Protein AF-0000000085094129 (afdb_homodimer)

Nearest PDB structures (foldseek):
  3kl2-assembly1_C  TM=8.760E-01  e=4.872E-16  Streptomyces avermitilis
  3txy-assembly1_A-2  TM=8.524E-01  e=1.289E-14  Burkholderia thailandensis E264
  1j2r-assembly1_A  TM=8.417E-01  e=1.139E-14  Escherichia coli
  4l07-assembly1_A  TM=8.464E-01  e=2.353E-13  Pseudomonas putida S16
  3uao-assembly1_A  TM=8.541E-01  e=4.860E-12  Bordetella bronchiseptica

Sequence (370 aa):
MSKIALLVMDYQAGIVSRMPLSPNHLQRLAQTIDAARPHVNVIYVIVAFRPGHPEVSASNATFSVAAQKNLYVSGSPETQIDPAIVPKEGDILIEKKRVSAFTGSGLDLVLMGLGVETLVLTGISTGGVVLSTVCEAADKDFKIVVLKDLCADADENLHNTLLDNIFSKRGDVLGAEEWLQRLGAMSKIALLVMDYQAGIVSRMPLSPNHLQRLAQTIDAARPHVNVIYVIVAFRPGHPEVSASNATFSVAAQKNLYVSGSPETQIDPAIVPKEGDILIEKKRVSAFTGSGLDLVLMGLGVETLVLTGISTGGVVLSTVCEAADKDFKIVVLKDLCADADENLHNTLLDNIFSKRGDVLGAEEWLQRLGA

pLDDT: mean 97.26, std 2.67, range [75.12, 98.94]

Solvent-accessible surface area (backbone atoms only — not comparable to full-atom values): 19332 Å² total; per-residue (Å²): 128,45,40,32,32,40,38,43,30,34,56,15,40,62,47,49,75,76,46,83,68,59,92,54,45,56,58,52,46,31,51,51,50,62,53,40,47,91,64,31,42,47,33,37,35,35,58,37,33,56,84,88,31,82,87,55,48,83,76,27,71,78,49,26,65,40,48,75,68,66,49,37,30,63,86,38,72,42,40,34,56,36,79,72,57,54,84,54,93,89,48,43,81,38,50,11,68,43,56,25,58,58,38,77,32,57,45,63,58,53,37,59,76,55,56,46,48,33,42,34,40,30,18,47,29,32,83,39,33,42,42,37,28,51,49,51,39,46,64,69,54,37,44,40,34,35,26,61,76,53,36,42,43,88,47,61,67,59,38,52,48,40,50,66,70,46,45,47,67,52,31,48,69,37,47,59,68,61,49,33,54,76,71,70,80,128,44,39,32,32,38,37,44,30,34,55,16,39,62,48,48,75,75,45,83,66,59,95,57,43,56,59,50,47,31,51,49,50,62,53,40,47,89,64,32,44,47,32,36,36,33,57,38,33,56,83,89,31,83,87,54,47,84,78,29,71,79,49,26,66,40,48,75,68,67,49,36,31,63,86,37,73,42,40,35,56,35,82,73,58,54,82,54,94,87,49,42,79,38,48,10,68,43,57,26,58,58,38,75,32,58,44,62,58,54,36,58,76,54,56,46,49,32,42,34,40,32,19,47,29,32,82,40,33,42,44,36,30,50,49,53,38,44,64,70,54,38,44,39,35,35,28,59,75,54,35,42,43,85,48,61,67,59,36,51,49,40,50,68,68,44,44,48,65,52,32,48,70,38,47,60,65,61,49,34,55,76,70,72,80

Radius of gyration: 20.77 Å; Cα contacts (8 Å, |Δi|>4): 743; chains: 2; bounding box: 46×59×46 Å

Secondary structure (DSSP, 8-state):
--SEEEEEES-BHHHHTTS-PPTTHHHHHHHHHHHHTTTSEEEEEEE-B-TT-TT--TT-TTTHHHHHTT-SBTTSGGGSBPGGG---TT-EEEEESSSSTTTTT-HHHHHHHHT--EEEEEEE-IIIIIHHHHHHHHHTT-EEEEEEEEEE-S-HHHHHHHHHHTGGGTSEEE-HHHHHHHHT-/--SEEEEEES-BHHHHTTS---TTHHHHHHHHHHHHTTTSEEEEEEE-B-TT-TT--TT-TTTHHHHHTT-SBTTSGGGSBPGGG---TT-EEEEESSSSTTTTT-HHHHHHHHT--EEEEEEE-IIIIIHHHHHHHHHTT-EEEEEEEEEE-S-HHHHHHHHHHTGGGTSEEE-HHHHHHHHT-

Foldseek 3Di:
DALEEEEEEAQFQLQVVVFPADDCLLVVVQVLCVLCVVQHAYEYEHAAAAQQRPVDDCPDPPCVVVSVVRHRHPPDRRRAHDPSRHDDPRHHYWYAHAQESPHRTCVVVVSVVVNHQAYEYAYPACVTHVQNNLVVCLVVNHAYEYALSRHHDNDVVVSVCCLVPPNVVRHHYHHSVVVSVVSVD/DALEEEEEEAQFQLQVVVFPADPCLLVVVQVLCVLCVVQHAYEYEHAAAAQLRPVDDCPDPPCVVVSVVRHRHPPDRRRAHDPSRHDDPRHHYWYAHAQESPHRTCVVVVSVVVNHQAYEYAYPACVTHVQNNLVVCLVVNHAYEYALSRHHDNDVVVSVCCLVPPNVVRHHYHHSVVVSVVSVD

Organism: Talaromyces marneffei (strain ATCC 18224 / CBS 334.59 / QM 7333) (NCBI:txid441960)

InterPro domains:
  IPR000868 Isochorismatase-like domain [PF00857] (5-177)
  IPR036380 Isochorismatase-like superfamily [G3DSA:3.40.50.850] (1-185)
  IPR036380 Isochorismatase-like superfamily [SSF52499] (2-183)
  IPR050272 Isochorismatase-like hydrolase [PTHR43540] (3-183)

Structure (mmCIF, N/CA/C/O backbone):
data_AF-0000000085094129-model_v1
#
loop_
_entity.id
_entity.type
_entity.pdbx_description
1 polymer 'Isochorismatase family protein'
#
loop_
_atom_site.group_PDB
_atom_site.id
_atom_site.type_symbol
_atom_site.label_atom_id
_atom_site.label_alt_id
_atom_site.label_comp_id
_atom_site.label_asym_id
_atom_site.label_entity_id
_atom_site.label_seq_id
_atom_site.pdbx_PDB_ins_code
_atom_site.Cartn_x
_atom_site.Cartn_y
_atom_site.Cartn_z
_atom_site.occupancy
_atom_site.B_iso_or_equiv
_atom_site.auth_seq_id
_atom_site.auth_comp_id
_atom_site.auth_asym_id
_atom_site.auth_atom_id
_atom_site.pdbx_PDB_model_num
ATOM 1 N N . MET A 1 1 ? -13.867 12.109 22.672 1 75.19 1 MET A N 1
ATOM 2 C CA . MET A 1 1 ? -12.758 12.289 21.75 1 75.19 1 MET A CA 1
ATOM 3 C C . MET A 1 1 ? -13.133 11.828 20.344 1 75.19 1 MET A C 1
ATOM 5 O O . MET A 1 1 ? -13.93 10.898 20.172 1 75.19 1 MET A O 1
ATOM 9 N N . SER A 1 2 ? -12.664 12.555 19.328 1 91.62 2 SER A N 1
ATOM 10 C CA . SER A 1 2 ? -13.102 12.289 17.969 1 91.62 2 SER A CA 1
ATOM 11 C C . SER A 1 2 ? -12.547 10.953 17.469 1 91.62 2 SER A C 1
ATOM 13 O O . SER A 1 2 ? -11.414 10.594 17.781 1 91.62 2 SER A O 1
ATOM 15 N N . LYS A 1 3 ? -13.336 10.25 16.844 1 97.75 3 LYS A N 1
ATOM 16 C CA . LYS A 1 3 ? -12.938 8.984 16.234 1 97.75 3 LYS A CA 1
ATOM 17 C C . LYS A 1 3 ? -12.344 9.203 14.852 1 97.75 3 LYS A C 1
ATOM 19 O O . LYS A 1 3 ? -12.148 8.242 14.102 1 97.75 3 LYS A O 1
ATOM 24 N N . ILE A 1 4 ? -12.102 10.484 14.539 1 98.69 4 ILE A N 1
ATOM 25 C CA . ILE A 1 4 ? -11.586 10.859 13.227 1 98.69 4 ILE A CA 1
ATOM 26 C C . ILE A 1 4 ? -10.195 11.484 13.375 1 98.69 4 ILE A C 1
ATOM 28 O O . ILE A 1 4 ? -9.969 12.281 14.289 1 98.69 4 ILE A O 1
ATOM 32 N N . ALA A 1 5 ? -9.273 11.094 12.555 1 98.88 5 ALA A N 1
ATOM 33 C CA . ALA A 1 5 ? -7.969 11.742 12.469 1 98.88 5 ALA A CA 1
ATOM 34 C C . ALA A 1 5 ? -7.703 12.266 11.062 1 98.88 5 ALA A C 1
ATOM 36 O O . ALA A 1 5 ? -7.91 11.555 10.078 1 98.88 5 ALA A O 1
ATOM 37 N N . LEU A 1 6 ? -7.332 13.516 10.992 1 98.94 6 LEU A N 1
ATOM 38 C CA . LEU A 1 6 ? -6.832 14.125 9.758 1 98.94 6 LEU A CA 1
ATOM 39 C C . LEU A 1 6 ? -5.316 13.984 9.664 1 98.94 6 LEU A C 1
ATOM 41 O O . LEU A 1 6 ? -4.59 14.523 10.5 1 98.94 6 LEU A O 1
ATOM 45 N N . LEU A 1 7 ? -4.867 13.219 8.672 1 98.94 7 LEU A N 1
ATOM 46 C CA . LEU A 1 7 ? -3.438 13.086 8.43 1 98.94 7 LEU A CA 1
ATOM 47 C C . LEU A 1 7 ? -2.957 14.117 7.414 1 98.94 7 LEU A C 1
ATOM 49 O O . LEU A 1 7 ? -3.48 14.188 6.301 1 98.94 7 LEU A O 1
ATOM 53 N N . VAL A 1 8 ? -2.014 14.906 7.82 1 98.94 8 VAL A N 1
ATOM 54 C CA . VAL A 1 8 ? -1.331 15.891 6.984 1 98.94 8 VAL A CA 1
ATOM 55 C C . VAL A 1 8 ? 0.085 15.406 6.672 1 98.94 8 VAL A C 1
ATOM 57 O O . VAL A 1 8 ? 0.999 15.586 7.48 1 98.94 8 VAL A O 1
ATOM 60 N N . MET A 1 9 ? 0.263 14.867 5.391 1 98.94 9 MET A N 1
ATOM 61 C CA . MET A 1 9 ? 1.424 14 5.219 1 98.94 9 MET A CA 1
ATOM 62 C C . MET A 1 9 ? 2.432 14.625 4.258 1 98.94 9 MET A C 1
ATOM 64 O O . MET A 1 9 ? 2.084 14.984 3.133 1 98.94 9 MET A O 1
ATOM 68 N N . ASP A 1 10 ? 3.623 14.773 4.703 1 98.69 10 ASP A N 1
ATOM 69 C CA . ASP A 1 10 ? 4.836 15.102 3.955 1 98.69 10 ASP A CA 1
ATOM 70 C C . ASP A 1 10 ? 4.801 16.547 3.461 1 98.69 10 ASP A C 1
ATOM 72 O O . ASP A 1 10 ? 5.332 16.859 2.391 1 98.69 10 ASP A O 1
ATOM 76 N N . TYR A 1 11 ? 4.078 17.422 4.168 1 98.75 11 TYR A N 1
ATOM 77 C CA . TYR A 1 11 ? 4.152 18.859 3.896 1 98.75 11 TYR A CA 1
ATOM 78 C C . TYR A 1 11 ? 5.32 19.484 4.641 1 98.75 11 TYR A C 1
ATOM 80 O O . TYR A 1 11 ? 5.125 20.422 5.426 1 98.75 11 TYR A O 1
ATOM 88 N N . GLN A 1 12 ? 6.453 19 4.395 1 98.5 12 GLN A N 1
ATOM 89 C CA . GLN A 1 12 ? 7.707 19.5 4.953 1 98.5 12 GLN A CA 1
ATOM 90 C C . GLN A 1 12 ? 8.531 20.219 3.893 1 98.5 12 GLN A C 1
ATOM 92 O O . GLN A 1 12 ? 8.352 19.984 2.695 1 98.5 12 GLN A O 1
ATOM 97 N N . ALA A 1 13 ? 9.422 21.031 4.285 1 97.62 13 ALA A N 1
ATOM 98 C CA . ALA A 1 13 ? 10.102 21.984 3.418 1 97.62 13 ALA A CA 1
ATOM 99 C C . ALA A 1 13 ? 10.836 21.266 2.283 1 97.62 13 ALA A C 1
ATOM 101 O O . ALA A 1 13 ? 10.75 21.688 1.125 1 97.62 13 ALA A O 1
ATOM 102 N N . GLY A 1 14 ? 11.531 20.141 2.553 1 96.75 14 GLY A N 1
ATOM 103 C CA . GLY A 1 14 ? 12.328 19.422 1.571 1 96.75 14 GLY A CA 1
ATOM 104 C C . GLY A 1 14 ? 11.5 18.75 0.492 1 96.75 14 GLY A C 1
ATOM 105 O O . GLY A 1 14 ? 12.023 18.391 -0.562 1 96.75 14 GLY A O 1
ATOM 106 N N . ILE A 1 15 ? 10.211 18.625 0.717 1 97.44 15 ILE A N 1
ATOM 107 C CA . ILE A 1 15 ? 9.32 17.969 -0.231 1 97.44 15 ILE A CA 1
ATOM 108 C C . ILE A 1 15 ? 8.438 19 -0.921 1 97.44 15 ILE A C 1
ATOM 110 O O . ILE A 1 15 ? 8.266 18.969 -2.143 1 97.44 15 ILE A O 1
ATOM 114 N N . VAL A 1 16 ? 7.918 19.984 -0.18 1 97.62 16 VAL A N 1
ATOM 115 C CA . VAL A 1 16 ? 7.039 21.016 -0.712 1 97.62 16 VAL A CA 1
ATOM 116 C C . VAL A 1 16 ? 7.766 21.797 -1.803 1 97.62 16 VAL A C 1
ATOM 118 O O . VAL A 1 16 ? 7.184 22.109 -2.844 1 97.62 16 VAL A O 1
ATOM 121 N N . SER A 1 17 ? 9.062 21.984 -1.595 1 94.5 17 SER A N 1
ATOM 122 C CA . SER A 1 17 ? 9.852 22.812 -2.514 1 94.5 17 SER A CA 1
ATOM 123 C C . SER A 1 17 ? 10.023 22.125 -3.861 1 94.5 17 SER A C 1
ATOM 125 O O . SER A 1 17 ? 10.328 22.766 -4.863 1 94.5 17 SER A O 1
ATOM 127 N N . ARG A 1 18 ? 9.828 20.859 -3.883 1 93.75 18 ARG A N 1
ATOM 128 C CA . ARG A 1 18 ? 10.07 20.094 -5.098 1 93.75 18 ARG A CA 1
ATOM 129 C C . ARG A 1 18 ? 8.758 19.734 -5.789 1 93.75 18 ARG A C 1
ATOM 131 O O . ARG A 1 18 ? 8.75 19.062 -6.816 1 93.75 18 ARG A O 1
ATOM 138 N N . MET A 1 19 ? 7.609 20.219 -5.273 1 95.81 19 MET A N 1
ATOM 139 C CA . MET A 1 19 ? 6.285 19.844 -5.758 1 95.81 19 MET A CA 1
ATOM 140 C C . MET A 1 19 ? 5.602 21.016 -6.457 1 95.81 19 MET A C 1
ATOM 142 O O . MET A 1 19 ? 5.602 22.141 -5.945 1 95.81 19 MET A O 1
ATOM 146 N N . PRO A 1 20 ? 5.102 20.734 -7.598 1 94.25 20 PRO A N 1
ATOM 147 C CA . PRO A 1 20 ? 4.328 21.781 -8.281 1 94.25 20 PRO A CA 1
ATOM 148 C C . PRO A 1 20 ? 2.938 21.969 -7.684 1 94.25 20 PRO A C 1
ATOM 150 O O . PRO A 1 20 ? 1.937 21.625 -8.32 1 94.25 20 PRO A O 1
ATOM 153 N N . LEU A 1 21 ? 2.877 22.594 -6.586 1 95.25 21 LEU A N 1
ATOM 154 C CA . LEU A 1 21 ? 1.591 22.828 -5.941 1 95.25 21 LEU A CA 1
ATOM 155 C C . LEU A 1 21 ? 0.866 24 -6.598 1 95.25 21 LEU A C 1
ATOM 157 O O . LEU A 1 21 ? 1.498 24.984 -7.004 1 95.25 21 LEU A O 1
ATOM 161 N N . SER A 1 22 ? -0.46 23.859 -6.734 1 92.5 22 SER A N 1
ATOM 162 C CA . SER A 1 22 ? -1.256 24.984 -7.207 1 92.5 22 SER A CA 1
ATOM 163 C C . SER A 1 22 ? -1.112 26.188 -6.285 1 92.5 22 SER A C 1
ATOM 165 O O . SER A 1 22 ? -0.829 26.031 -5.094 1 92.5 22 SER A O 1
ATOM 167 N N . PRO A 1 23 ? -1.55 27.297 -7.035 1 86.5 23 PRO A N 1
ATOM 168 C CA . PRO A 1 23 ? -1.513 28.5 -6.191 1 86.5 23 PRO A CA 1
ATOM 169 C C . PRO A 1 23 ? -2.488 28.422 -5.02 1 86.5 23 PRO A C 1
ATOM 171 O O . PRO A 1 23 ? -3.57 27.844 -5.148 1 86.5 23 PRO A O 1
ATOM 174 N N . ASN A 1 24 ? -2.234 28.453 -3.871 1 95.19 24 ASN A N 1
ATOM 175 C CA . ASN A 1 24 ? -3.061 28.547 -2.674 1 95.19 24 ASN A CA 1
ATOM 176 C C . ASN A 1 24 ? -3.254 27.188 -2.008 1 95.19 24 ASN A C 1
ATOM 178 O O . ASN A 1 24 ? -4.074 27.062 -1.098 1 95.19 24 ASN A O 1
ATOM 182 N N . HIS A 1 25 ? -2.631 26.219 -2.613 1 97.88 25 HIS A N 1
ATOM 183 C CA . HIS A 1 25 ? -2.768 24.891 -2.051 1 97.88 25 HIS A CA 1
ATOM 184 C C . HIS A 1 25 ? -2.539 24.891 -0.543 1 97.88 25 HIS A C 1
ATOM 186 O O . HIS A 1 25 ? -3.381 24.406 0.218 1 97.88 25 HIS A O 1
ATOM 192 N N . LEU A 1 26 ? -1.477 25.5 -0.118 1 98.06 26 LEU A N 1
ATOM 193 C CA . LEU A 1 26 ? -1.114 25.5 1.295 1 98.06 26 LEU A CA 1
ATOM 194 C C . LEU A 1 26 ? -2.076 26.375 2.104 1 98.06 26 LEU A C 1
ATOM 196 O O . LEU A 1 26 ? -2.381 26.047 3.256 1 98.06 26 LEU A O 1
ATOM 200 N N . GLN A 1 27 ? -2.541 27.391 1.508 1 97.69 27 GLN A N 1
ATOM 201 C CA . GLN A 1 27 ? -3.527 28.25 2.174 1 97.69 27 GLN A CA 1
ATOM 202 C C . GLN A 1 27 ? -4.836 27.484 2.398 1 97.69 27 GLN A C 1
ATOM 204 O O . GLN A 1 27 ? -5.414 27.547 3.486 1 97.69 27 GLN A O 1
ATOM 209 N N . ARG A 1 28 ? -5.242 26.781 1.397 1 98.19 28 ARG A N 1
ATOM 210 C CA . ARG A 1 28 ? -6.453 25.984 1.513 1 98.19 28 ARG A CA 1
ATOM 211 C C . ARG A 1 28 ? -6.273 24.875 2.543 1 98.19 28 ARG A C 1
ATOM 213 O O . ARG A 1 28 ? -7.195 24.578 3.309 1 98.19 28 ARG A O 1
ATOM 220 N N . LEU A 1 29 ? -5.164 24.297 2.504 1 98.75 29 LEU A N 1
ATOM 221 C CA . LEU A 1 29 ? -4.863 23.266 3.488 1 98.75 29 LEU A CA 1
ATOM 222 C C . LEU A 1 29 ? -4.918 23.828 4.906 1 98.75 29 LEU A C 1
ATOM 224 O O . LEU A 1 29 ? -5.551 23.25 5.785 1 98.75 29 LEU A O 1
ATOM 228 N N . ALA A 1 30 ? -4.305 25 5.121 1 98.56 30 ALA A N 1
ATOM 229 C CA . ALA A 1 30 ? -4.301 25.641 6.43 1 98.56 30 ALA A CA 1
ATOM 230 C C . ALA A 1 30 ? -5.719 25.922 6.906 1 98.56 30 ALA A C 1
ATOM 232 O O . ALA A 1 30 ? -6.062 25.641 8.055 1 98.56 30 ALA A O 1
ATOM 233 N N . GLN A 1 31 ? -6.488 26.422 6.012 1 98.38 31 GLN A N 1
ATOM 234 C CA . GLN A 1 31 ? -7.875 26.734 6.336 1 98.38 31 GLN A CA 1
ATOM 235 C C . GLN A 1 31 ? -8.664 25.484 6.691 1 98.38 31 GLN A C 1
ATOM 237 O O . GLN A 1 31 ? -9.469 25.5 7.625 1 98.38 31 GLN A O 1
ATOM 242 N N . THR A 1 32 ? -8.453 24.469 5.941 1 98.75 32 THR A N 1
ATOM 243 C CA . THR A 1 32 ? -9.148 23.203 6.18 1 98.75 32 THR A CA 1
ATOM 244 C C . THR A 1 32 ? -8.758 22.625 7.535 1 98.75 32 THR A C 1
ATOM 246 O O . THR A 1 32 ? -9.617 22.188 8.297 1 98.75 32 THR A O 1
ATOM 249 N N . ILE A 1 33 ? -7.465 22.625 7.863 1 98.75 33 ILE A N 1
ATOM 250 C CA . ILE A 1 33 ? -6.98 22.109 9.141 1 98.75 33 ILE A CA 1
ATOM 251 C C . ILE A 1 33 ? -7.621 22.891 10.289 1 98.75 33 ILE A C 1
ATOM 253 O O . ILE A 1 33 ? -8.133 22.297 11.234 1 98.75 33 ILE A O 1
ATOM 257 N N . ASP A 1 34 ? -7.609 24.203 10.148 1 98.25 34 ASP A N 1
ATOM 258 C CA . ASP A 1 34 ? -8.133 25.062 11.211 1 98.25 34 ASP A CA 1
ATOM 259 C C . ASP A 1 34 ? -9.617 24.812 11.438 1 98.25 34 ASP A C 1
ATOM 261 O O . ASP A 1 34 ? -10.07 24.719 12.586 1 98.25 34 ASP A O 1
ATOM 265 N N . ALA A 1 35 ? -10.336 24.672 10.391 1 98.31 35 ALA A N 1
ATOM 266 C CA . ALA A 1 35 ? -11.773 24.438 10.484 1 98.31 35 ALA A CA 1
ATOM 267 C C . ALA A 1 35 ? -12.062 23.062 11.078 1 98.31 35 ALA A C 1
ATOM 269 O O . ALA A 1 35 ? -13.047 22.875 11.805 1 98.31 35 ALA A O 1
ATOM 270 N N . ALA A 1 36 ? -11.227 22.078 10.844 1 98.25 36 ALA A N 1
ATOM 271 C CA . ALA A 1 36 ? -11.461 20.703 11.242 1 98.25 36 ALA A CA 1
ATOM 272 C C . ALA A 1 36 ? -10.992 20.453 12.68 1 98.25 36 ALA A C 1
ATOM 274 O O . ALA A 1 36 ? -11.492 19.547 13.352 1 98.25 36 ALA A O 1
ATOM 275 N N . ARG A 1 37 ? -10.094 21.25 13.156 1 97.38 37 ARG A N 1
ATOM 276 C CA . ARG A 1 37 ? -9.328 21.031 14.375 1 97.38 37 ARG A CA 1
ATOM 277 C C . ARG A 1 37 ? -10.258 20.781 15.562 1 97.38 37 ARG A C 1
ATOM 279 O O . ARG A 1 37 ? -10.008 19.891 16.375 1 97.38 37 ARG A O 1
ATOM 286 N N . PRO A 1 38 ? -11.398 21.469 15.703 1 96.94 38 PRO A N 1
ATOM 287 C CA . PRO A 1 38 ? -12.273 21.203 16.859 1 96.94 38 PRO A CA 1
ATOM 288 C C . PRO A 1 38 ? -12.992 19.859 16.766 1 96.94 38 PRO A C 1
ATOM 290 O O . PRO A 1 38 ? -13.578 19.406 17.734 1 96.94 38 PRO A O 1
ATOM 293 N N . HIS A 1 39 ? -12.906 19.203 15.602 1 97.81 39 HIS A N 1
ATOM 294 C CA . HIS A 1 39 ? -13.773 18.062 15.352 1 97.81 39 HIS A CA 1
ATOM 295 C C . HIS A 1 39 ? -12.969 16.766 15.18 1 97.81 39 HIS A C 1
ATOM 297 O O . HIS A 1 39 ? -13.523 15.672 15.219 1 97.81 39 HIS A O 1
ATOM 303 N N . VAL A 1 40 ? -11.68 16.906 14.992 1 98.69 40 VAL A N 1
ATOM 304 C CA . VAL A 1 40 ? -10.883 15.734 14.656 1 98.69 40 VAL A CA 1
ATOM 305 C C . VAL A 1 40 ? -9.523 15.812 15.352 1 98.69 40 VAL A C 1
ATOM 307 O O . VAL A 1 40 ? -9.133 16.875 15.836 1 98.69 40 VAL A O 1
ATOM 310 N N . ASN A 1 41 ? -8.836 14.68 15.438 1 98.62 41 ASN A N 1
ATOM 311 C CA . ASN A 1 41 ? -7.41 14.688 15.75 1 98.62 41 ASN A CA 1
ATOM 312 C C . ASN A 1 41 ? -6.57 15.086 14.547 1 98.62 41 ASN A C 1
ATOM 314 O O . ASN A 1 41 ? -6.699 14.492 13.469 1 98.62 41 ASN A O 1
ATOM 318 N N . VAL A 1 42 ? -5.77 16.094 14.695 1 98.81 42 VAL A N 1
ATOM 319 C CA . VAL A 1 42 ? -4.887 16.5 13.602 1 98.81 42 VAL A CA 1
ATOM 320 C C . VAL A 1 42 ? -3.498 15.906 13.812 1 98.81 42 VAL A C 1
ATOM 322 O O . VAL A 1 42 ? -2.852 16.156 14.836 1 98.81 42 VAL A O 1
ATOM 325 N N . ILE A 1 43 ? -3.045 15.133 12.852 1 98.94 43 ILE A N 1
ATOM 326 C CA . ILE A 1 43 ? -1.762 14.445 12.938 1 98.94 43 ILE A CA 1
ATOM 327 C C . ILE A 1 43 ? -0.91 14.789 11.719 1 98.94 43 ILE A C 1
ATOM 329 O O . ILE A 1 43 ? -1.295 14.5 10.586 1 98.94 43 ILE A O 1
ATOM 333 N N . TYR A 1 44 ? 0.164 15.383 12.016 1 98.94 44 TYR A N 1
ATOM 334 C CA . TYR A 1 44 ? 1.17 15.625 10.992 1 98.94 44 TYR A CA 1
ATOM 335 C C . TYR A 1 44 ? 2.139 14.461 10.883 1 98.94 44 TYR A C 1
ATOM 337 O O . TYR A 1 44 ? 2.596 13.922 11.898 1 98.94 44 TYR A O 1
ATOM 345 N N . VAL A 1 45 ? 2.402 14.07 9.641 1 98.88 45 VAL A N 1
ATOM 346 C CA . VAL A 1 45 ? 3.365 13 9.391 1 98.88 45 VAL A CA 1
ATOM 347 C C . VAL A 1 45 ? 4.484 13.516 8.484 1 98.88 45 VAL A C 1
ATOM 349 O O . VAL A 1 45 ? 4.219 14.094 7.426 1 98.88 45 VAL A O 1
ATOM 352 N N . ILE A 1 46 ? 5.711 13.344 8.891 1 98.81 46 ILE A N 1
ATOM 353 C CA . ILE A 1 46 ? 6.855 13.719 8.07 1 98.81 46 ILE A CA 1
ATOM 354 C C . ILE A 1 46 ? 7.824 12.547 7.965 1 98.81 46 ILE A C 1
ATOM 356 O O . ILE A 1 46 ? 7.801 11.633 8.797 1 98.81 46 ILE A O 1
ATOM 360 N N . VAL A 1 47 ? 8.641 12.539 6.941 1 98.56 47 VAL A N 1
ATOM 361 C CA . VAL A 1 47 ? 9.75 11.602 6.84 1 98.56 47 VAL A CA 1
ATOM 362 C C . VAL A 1 47 ? 11 12.203 7.469 1 98.56 47 VAL A C 1
ATOM 364 O O . VAL A 1 47 ? 11.352 13.359 7.191 1 98.56 47 VAL A O 1
ATOM 367 N N . ALA A 1 48 ? 11.539 11.555 8.344 1 98.62 48 ALA A N 1
ATOM 368 C CA . ALA A 1 48 ? 12.773 11.984 8.992 1 98.62 48 ALA A CA 1
ATOM 369 C C . ALA A 1 48 ? 13.562 10.789 9.516 1 98.62 48 ALA A C 1
ATOM 371 O O . ALA A 1 48 ? 12.984 9.758 9.867 1 98.62 48 ALA A O 1
ATOM 372 N N . PHE A 1 49 ? 14.891 10.969 9.625 1 98.56 49 PHE A N 1
ATOM 373 C CA . PHE A 1 49 ? 15.781 9.891 10.031 1 98.56 49 PHE A CA 1
ATOM 374 C C . PHE A 1 49 ? 16.719 10.359 11.141 1 98.56 49 PHE A C 1
ATOM 376 O O . PHE A 1 49 ? 16.969 11.555 11.289 1 98.56 49 PHE A O 1
ATOM 383 N N . ARG A 1 50 ? 17.25 9.391 11.938 1 98.19 50 ARG A N 1
ATOM 384 C CA . ARG A 1 50 ? 18.297 9.688 12.922 1 98.19 50 ARG A CA 1
ATOM 385 C C . ARG A 1 50 ? 19.594 10.094 12.234 1 98.19 50 ARG A C 1
ATOM 387 O O . ARG A 1 50 ? 19.844 9.711 11.086 1 98.19 50 ARG A O 1
ATOM 394 N N . PRO A 1 51 ? 20.328 10.922 12.945 1 97.62 51 PRO A N 1
ATOM 395 C CA . PRO A 1 51 ? 21.641 11.203 12.383 1 97.62 51 PRO A CA 1
ATOM 396 C C . PRO A 1 51 ? 22.406 9.938 11.984 1 97.62 51 PRO A C 1
ATOM 398 O O . PRO A 1 51 ? 22.406 8.961 12.742 1 97.62 51 PRO A O 1
ATOM 401 N N . GLY A 1 52 ? 22.906 9.977 10.766 1 97.38 52 GLY A N 1
ATOM 402 C CA . GLY A 1 52 ? 23.625 8.82 10.242 1 97.38 52 GLY A CA 1
ATOM 403 C C . GLY A 1 52 ? 22.734 7.844 9.508 1 97.38 52 GLY A C 1
ATOM 404 O O . GLY A 1 52 ? 23.203 6.879 8.914 1 97.38 52 GLY A O 1
ATOM 405 N N . HIS A 1 53 ? 21.438 7.941 9.562 1 98 53 HIS A N 1
ATOM 406 C CA . HIS A 1 53 ? 20.422 7.195 8.82 1 98 53 HIS A CA 1
ATOM 407 C C . HIS A 1 53 ? 20.547 5.699 9.094 1 98 53 HIS A C 1
ATOM 409 O O . HIS A 1 53 ? 20.562 4.898 8.156 1 98 53 HIS A O 1
ATOM 415 N N . PRO A 1 54 ? 20.641 5.293 10.367 1 97.12 54 PRO A N 1
ATOM 416 C CA . PRO A 1 54 ? 20.797 3.859 10.633 1 97.12 54 PRO A CA 1
ATOM 417 C C . PRO A 1 54 ? 19.594 3.041 10.164 1 97.12 54 PRO A C 1
ATOM 419 O O . PRO A 1 54 ? 19.703 1.827 9.977 1 97.12 54 PRO A O 1
ATOM 422 N N . GLU A 1 55 ? 18.406 3.691 9.922 1 97.12 55 GLU A N 1
ATOM 423 C CA . GLU A 1 55 ? 17.172 3.02 9.508 1 97.12 55 GLU A CA 1
ATOM 424 C C . GLU A 1 55 ? 17.203 2.67 8.023 1 97.12 55 GLU A C 1
ATOM 426 O O . GLU A 1 55 ? 16.375 1.882 7.551 1 97.12 55 GLU A O 1
ATOM 431 N N . VAL A 1 56 ? 18.109 3.254 7.281 1 96.25 56 VAL A N 1
ATOM 432 C CA . VAL A 1 56 ? 18.031 3.168 5.828 1 96.25 56 VAL A CA 1
ATOM 433 C C . VAL A 1 56 ? 19.094 2.207 5.309 1 96.25 56 VAL A C 1
ATOM 435 O O . VAL A 1 56 ? 20.297 2.498 5.395 1 96.25 56 VAL A O 1
ATOM 438 N N . SER A 1 57 ? 18.609 1.13 4.809 1 91.62 57 SER A N 1
ATOM 439 C CA . SER A 1 57 ? 19.531 0.203 4.16 1 91.62 57 SER A CA 1
ATOM 440 C C . SER A 1 57 ? 20.078 0.785 2.861 1 91.62 57 SER A C 1
ATOM 442 O O . SER A 1 57 ? 19.391 1.568 2.191 1 91.62 57 SER A O 1
ATOM 444 N N . ALA A 1 58 ? 21.25 0.371 2.502 1 88.5 58 ALA A N 1
ATOM 445 C CA . ALA A 1 58 ? 21.844 0.786 1.228 1 88.5 58 ALA A CA 1
ATOM 446 C C . ALA A 1 58 ? 21.016 0.264 0.053 1 88.5 58 ALA A C 1
ATOM 448 O O . ALA A 1 58 ? 21.047 0.836 -1.039 1 88.5 58 ALA A O 1
ATOM 449 N N . SER A 1 59 ? 20.266 -0.726 0.343 1 86.31 59 SER A N 1
ATOM 450 C CA . SER A 1 59 ? 19.5 -1.359 -0.722 1 86.31 59 SER A CA 1
ATOM 451 C C . SER A 1 59 ? 18.109 -0.749 -0.835 1 86.31 59 SER A C 1
ATOM 453 O O . SER A 1 59 ? 17.344 -1.1 -1.734 1 86.31 59 SER A O 1
ATOM 455 N N . ASN A 1 60 ? 17.781 0.204 0.003 1 91.38 60 ASN A N 1
ATOM 456 C CA . ASN A 1 60 ? 16.469 0.83 -0.06 1 91.38 60 ASN A CA 1
ATOM 457 C C . ASN A 1 60 ? 16.312 1.662 -1.329 1 91.38 60 ASN A C 1
ATOM 459 O O . ASN A 1 60 ? 17.062 2.607 -1.559 1 91.38 60 ASN A O 1
ATOM 463 N N . ALA A 1 61 ? 15.312 1.324 -2.043 1 87.88 61 ALA A N 1
ATOM 464 C CA . ALA A 1 61 ? 15.141 1.921 -3.365 1 87.88 61 ALA A CA 1
ATOM 465 C C . ALA A 1 61 ? 14.719 3.383 -3.258 1 87.88 61 ALA A C 1
ATOM 467 O O . ALA A 1 61 ? 15.016 4.188 -4.145 1 87.88 61 ALA A O 1
ATOM 468 N N . THR A 1 62 ? 14.125 3.742 -2.213 1 91.06 62 THR A N 1
ATOM 469 C CA . THR A 1 62 ? 13.5 5.055 -2.117 1 91.06 62 THR A CA 1
ATOM 470 C C . THR A 1 62 ? 14.406 6.035 -1.382 1 91.06 62 THR A C 1
ATOM 472 O O . THR A 1 62 ? 14.547 7.188 -1.796 1 91.06 62 THR A O 1
ATOM 475 N N . PHE A 1 63 ? 15.172 5.555 -0.315 1 95.69 63 PHE A N 1
ATOM 476 C CA . PHE A 1 63 ? 15.734 6.527 0.615 1 95.69 63 PHE A CA 1
ATOM 477 C C . PHE A 1 63 ? 17.25 6.395 0.685 1 95.69 63 PHE A C 1
ATOM 479 O O . PHE A 1 63 ? 17.922 7.188 1.354 1 95.69 63 PHE A O 1
ATOM 486 N N . SER A 1 64 ? 17.812 5.371 -0.032 1 95.12 64 SER A N 1
ATOM 487 C CA . SER A 1 64 ? 19.25 5.18 0.033 1 95.12 64 SER A CA 1
ATOM 488 C C . SER A 1 64 ? 20 6.414 -0.474 1 95.12 64 SER A C 1
ATOM 490 O O . SER A 1 64 ? 21.016 6.805 0.094 1 95.12 64 SER A O 1
ATOM 492 N N . VAL A 1 65 ? 19.453 7.09 -1.483 1 94.38 65 VAL A N 1
ATOM 493 C CA . VAL A 1 65 ? 20.094 8.281 -2.041 1 94.38 65 VAL A CA 1
ATOM 494 C C . VAL A 1 65 ? 19.984 9.438 -1.047 1 94.38 65 VAL A C 1
ATOM 496 O O . VAL A 1 65 ? 20.953 10.188 -0.855 1 94.38 65 VAL A O 1
ATOM 499 N N . ALA A 1 66 ? 18.812 9.562 -0.459 1 94.44 66 ALA A N 1
ATOM 500 C CA . ALA A 1 66 ? 18.641 10.594 0.56 1 94.44 66 ALA A CA 1
ATOM 501 C C . ALA A 1 66 ? 19.625 10.414 1.703 1 94.44 66 ALA A C 1
ATOM 503 O O . ALA A 1 66 ? 20.203 11.383 2.191 1 94.44 66 ALA A O 1
ATOM 504 N N . ALA A 1 67 ? 19.859 9.172 2.121 1 96.38 67 ALA A N 1
ATOM 505 C CA . ALA A 1 67 ? 20.812 8.875 3.191 1 96.38 67 ALA A CA 1
ATOM 506 C C . ALA A 1 67 ? 22.234 9.25 2.785 1 96.38 67 ALA A C 1
ATOM 508 O O . ALA A 1 67 ? 22.969 9.859 3.566 1 96.38 67 ALA A O 1
ATOM 509 N N . GLN A 1 68 ? 22.594 8.953 1.594 1 96.31 68 GLN A N 1
ATOM 510 C CA . GLN A 1 68 ? 23.922 9.258 1.087 1 96.31 68 GLN A CA 1
ATOM 511 C C . GLN A 1 68 ? 24.172 10.766 1.071 1 96.31 68 GLN A C 1
ATOM 513 O O . GLN A 1 68 ? 25.297 11.211 1.298 1 96.31 68 GLN A O 1
ATOM 518 N N . LYS A 1 69 ? 23.125 11.578 0.881 1 96.75 69 LYS A N 1
ATOM 519 C CA . LYS A 1 69 ? 23.234 13.031 0.792 1 96.75 69 LYS A CA 1
ATOM 520 C C . LYS A 1 69 ? 22.922 13.688 2.137 1 96.75 69 LYS A C 1
ATOM 522 O O . LYS A 1 69 ? 22.812 14.914 2.223 1 96.75 69 LYS A O 1
ATOM 527 N N . ASN A 1 70 ? 22.719 12.859 3.086 1 97.06 70 ASN A N 1
ATOM 528 C CA . ASN A 1 70 ? 22.453 13.297 4.453 1 97.06 70 ASN A CA 1
ATOM 529 C C . ASN A 1 70 ? 21.203 14.172 4.531 1 97.06 70 ASN A C 1
ATOM 531 O O . ASN A 1 70 ? 21.219 15.203 5.215 1 97.06 70 ASN A O 1
ATOM 535 N N . LEU A 1 71 ? 20.203 13.727 3.807 1 97.12 71 LEU A N 1
ATOM 536 C CA . LEU A 1 71 ? 18.953 14.484 3.762 1 97.12 71 LEU A CA 1
ATOM 537 C C . LEU A 1 71 ? 17.953 13.953 4.785 1 97.12 71 LEU A C 1
ATOM 539 O O . LEU A 1 71 ? 18.047 12.797 5.195 1 97.12 71 LEU A O 1
ATOM 543 N N . TYR A 1 72 ? 17.062 14.805 5.238 1 98.06 72 TYR A N 1
ATOM 544 C CA . TYR A 1 72 ? 15.906 14.477 6.078 1 98.06 72 TYR A CA 1
ATOM 545 C C . TYR A 1 72 ? 16.359 13.977 7.445 1 98.06 72 TYR A C 1
ATOM 547 O O . TYR A 1 72 ? 15.773 13.047 7.996 1 98.06 72 TYR A O 1
ATOM 555 N N . VAL A 1 73 ? 17.391 14.547 7.918 1 98.38 73 VAL A N 1
ATOM 556 C CA . VAL A 1 73 ? 17.766 14.281 9.297 1 98.38 73 VAL A CA 1
ATOM 557 C C . VAL A 1 73 ? 16.797 14.977 10.25 1 98.38 73 VAL A C 1
ATOM 559 O O . VAL A 1 73 ? 16.484 16.156 10.07 1 98.38 73 VAL A O 1
ATOM 562 N N . SER A 1 74 ? 16.312 14.242 11.219 1 98.31 74 SER A N 1
ATOM 563 C CA . SER A 1 74 ? 15.344 14.781 12.164 1 98.31 74 SER A CA 1
ATOM 564 C C . SER A 1 74 ? 15.805 16.125 12.727 1 98.31 74 SER A C 1
ATOM 566 O O . SER A 1 74 ? 16.953 16.25 13.156 1 98.31 74 SER A O 1
ATOM 568 N N . GLY A 1 75 ? 14.852 17.094 12.578 1 97.88 75 GLY A N 1
ATOM 569 C CA . GLY A 1 75 ? 15.141 18.406 13.109 1 97.88 75 GLY A CA 1
ATOM 570 C C . GLY A 1 75 ? 15.789 19.328 12.102 1 97.88 75 GLY A C 1
ATOM 571 O O . GLY A 1 75 ? 15.898 20.531 12.336 1 97.88 75 GLY A O 1
ATOM 572 N N . SER A 1 76 ? 16.328 18.797 10.961 1 97.94 76 SER A N 1
ATOM 573 C CA . SER A 1 76 ? 16.953 19.625 9.93 1 97.94 76 SER A CA 1
ATOM 574 C C . SER A 1 76 ? 15.922 20.5 9.234 1 97.94 76 SER A C 1
ATOM 576 O O . SER A 1 76 ? 14.719 20.25 9.328 1 97.94 76 SER A O 1
ATOM 578 N N . PRO A 1 77 ? 16.312 21.531 8.57 1 97 77 PRO A N 1
ATOM 579 C CA . PRO A 1 77 ? 15.406 22.453 7.891 1 97 77 PRO A CA 1
ATOM 580 C C . PRO A 1 77 ? 14.492 21.75 6.891 1 97 77 PRO A C 1
ATOM 582 O O . PRO A 1 77 ? 13.312 22.094 6.777 1 97 77 PRO A O 1
ATOM 585 N N . GLU A 1 78 ? 14.969 20.734 6.262 1 96.94 78 GLU A N 1
ATOM 586 C CA . GLU A 1 78 ? 14.188 20.062 5.227 1 96.94 78 GLU A CA 1
ATOM 587 C C . GLU A 1 78 ? 13.031 19.266 5.836 1 96.94 78 GLU A C 1
ATOM 589 O O . GLU A 1 78 ? 12.086 18.906 5.133 1 96.94 78 GLU A O 1
ATOM 594 N N . THR A 1 79 ? 13.117 18.953 7.121 1 98.31 79 THR A N 1
ATOM 595 C CA . THR A 1 79 ? 12.086 18.141 7.766 1 98.31 79 THR A CA 1
ATOM 596 C C . THR A 1 79 ? 11.039 19.031 8.438 1 98.31 79 THR A C 1
ATOM 598 O O . THR A 1 79 ? 10.039 18.531 8.961 1 98.31 79 THR A O 1
ATOM 601 N N . GLN A 1 80 ? 11.211 20.312 8.383 1 98.19 80 GLN A N 1
ATOM 602 C CA . GLN A 1 80 ? 10.289 21.234 9.039 1 98.19 80 GLN A CA 1
ATOM 603 C C . GLN A 1 80 ? 8.992 21.375 8.242 1 98.19 80 GLN A C 1
ATOM 605 O O . GLN A 1 80 ? 9.023 21.453 7.016 1 98.19 80 GLN A O 1
ATOM 610 N N . ILE A 1 81 ? 7.941 21.359 8.953 1 98.25 81 ILE A N 1
ATOM 611 C CA . ILE A 1 81 ? 6.637 21.562 8.328 1 98.25 81 ILE A CA 1
ATOM 612 C C . ILE A 1 81 ? 6.555 22.984 7.762 1 98.25 81 ILE A C 1
ATOM 614 O O . ILE A 1 81 ? 7.027 23.938 8.391 1 98.25 81 ILE A O 1
ATOM 618 N N . ASP A 1 82 ? 5.965 23.078 6.707 1 95.94 82 ASP A N 1
ATOM 619 C CA . ASP A 1 82 ? 5.828 24.359 6.047 1 95.94 82 ASP A CA 1
ATOM 620 C C . ASP A 1 82 ? 5.184 25.391 6.973 1 95.94 82 ASP A C 1
ATOM 622 O O . ASP A 1 82 ? 4.203 25.094 7.656 1 95.94 82 ASP A O 1
ATOM 626 N N . PRO A 1 83 ? 5.68 26.578 7.023 1 94.5 83 PRO A N 1
ATOM 627 C CA . PRO A 1 83 ? 5.195 27.609 7.945 1 94.5 83 PRO A CA 1
ATOM 628 C C . PRO A 1 83 ? 3.713 27.922 7.754 1 94.5 83 PRO A C 1
ATOM 630 O O . PRO A 1 83 ? 3.047 28.375 8.688 1 94.5 83 PRO A O 1
ATOM 633 N N . ALA A 1 84 ? 3.16 27.672 6.605 1 94.81 84 ALA A N 1
ATOM 634 C CA . ALA A 1 84 ? 1.761 27.953 6.305 1 94.81 84 ALA A CA 1
ATOM 635 C C . ALA A 1 84 ? 0.829 27.047 7.105 1 94.81 84 ALA A C 1
ATOM 637 O O . ALA A 1 84 ? -0.35 27.375 7.285 1 94.81 84 ALA A O 1
ATOM 638 N N . ILE A 1 85 ? 1.428 25.906 7.59 1 97.94 85 ILE A N 1
ATOM 639 C CA . ILE A 1 85 ? 0.556 24.953 8.258 1 97.94 85 ILE A CA 1
ATOM 640 C C . ILE A 1 85 ? 1.243 24.422 9.516 1 97.94 85 ILE A C 1
ATOM 642 O O . ILE A 1 85 ? 1.153 23.219 9.82 1 97.94 85 ILE A O 1
ATOM 646 N N . VAL A 1 86 ? 1.861 25.219 10.172 1 95.94 86 VAL A N 1
ATOM 647 C CA . VAL A 1 86 ? 2.609 24.812 11.359 1 95.94 86 VAL A CA 1
ATOM 648 C C . VAL A 1 86 ? 1.66 24.188 12.383 1 95.94 86 VAL A C 1
ATOM 650 O O . VAL A 1 86 ? 0.559 24.703 12.602 1 95.94 86 VAL A O 1
ATOM 653 N N . PRO A 1 87 ? 2.088 23.109 12.977 1 97.38 87 PRO A N 1
ATOM 654 C CA . PRO A 1 87 ? 1.244 22.484 14 1 97.38 87 PRO A CA 1
ATOM 655 C C . PRO A 1 87 ? 0.932 23.422 15.164 1 97.38 87 PRO A C 1
ATOM 657 O O . PRO A 1 87 ? 1.757 24.266 15.523 1 97.38 87 PRO A O 1
ATOM 660 N N . LYS A 1 88 ? -0.173 23.25 15.719 1 97.38 88 LYS A N 1
ATOM 661 C CA . LYS A 1 88 ? -0.594 24 16.906 1 97.38 88 LYS A CA 1
ATOM 662 C C . LYS A 1 88 ? -0.646 23.109 18.141 1 97.38 88 LYS A C 1
ATOM 664 O O . LYS A 1 88 ? -0.464 21.891 18.031 1 97.38 88 LYS A O 1
ATOM 669 N N . GLU A 1 89 ? -0.856 23.781 19.312 1 95.31 89 GLU A N 1
ATOM 670 C CA . GLU A 1 89 ? -0.98 23.016 20.547 1 95.31 89 GLU A CA 1
ATOM 671 C C . GLU A 1 89 ? -2.082 21.969 20.438 1 95.31 89 GLU A C 1
ATOM 673 O O . GLU A 1 89 ? -3.184 22.266 19.969 1 95.31 89 GLU A O 1
ATOM 678 N N . GLY A 1 90 ? -1.768 20.75 20.797 1 95.5 90 GLY A N 1
ATOM 679 C CA . GLY A 1 90 ? -2.74 19.672 20.719 1 95.5 90 GLY A CA 1
ATOM 680 C C . GLY A 1 90 ? -2.564 18.797 19.484 1 95.5 90 GLY A C 1
ATOM 681 O O . GLY A 1 90 ? -3.039 17.656 19.453 1 95.5 90 GLY A O 1
ATOM 682 N N . ASP A 1 91 ? -1.945 19.359 18.438 1 97.94 91 ASP A N 1
ATOM 683 C CA . ASP A 1 91 ? -1.648 18.547 17.266 1 97.94 91 ASP A CA 1
ATOM 684 C C . ASP A 1 91 ? -0.561 17.531 17.562 1 97.94 91 ASP A C 1
ATOM 686 O O . ASP A 1 91 ? 0.218 17.688 18.516 1 97.94 91 ASP A O 1
ATOM 690 N N . ILE A 1 92 ? -0.584 16.5 16.812 1 98.38 92 ILE A N 1
ATOM 691 C CA . ILE A 1 92 ? 0.398 15.438 16.984 1 98.38 92 ILE A CA 1
ATOM 692 C C . ILE A 1 92 ? 1.356 15.43 15.789 1 98.38 92 ILE A C 1
ATOM 694 O O . ILE A 1 92 ? 0.933 15.578 14.641 1 98.38 92 ILE A O 1
ATOM 698 N N . LEU A 1 93 ? 2.584 15.328 16.016 1 98.38 93 LEU A N 1
ATOM 699 C CA . LEU A 1 93 ? 3.611 15.203 14.992 1 98.38 93 LEU A CA 1
ATOM 700 C C . LEU A 1 93 ? 4.281 13.836 15.062 1 98.38 93 LEU A C 1
ATOM 702 O O . LEU A 1 93 ? 4.77 13.422 16.125 1 98.38 93 LEU A O 1
ATOM 706 N N . ILE A 1 94 ? 4.277 13.148 13.938 1 98.5 94 ILE A N 1
ATOM 707 C CA . ILE A 1 94 ? 4.848 11.805 13.859 1 98.5 94 ILE A CA 1
ATOM 708 C C . ILE A 1 94 ? 5.906 11.758 12.758 1 98.5 94 ILE A C 1
ATOM 710 O O . ILE A 1 94 ? 5.707 12.312 11.672 1 98.5 94 ILE A O 1
ATOM 714 N N . GLU A 1 95 ? 7.055 11.133 13.016 1 98.62 95 GLU A N 1
ATOM 715 C CA . GLU A 1 95 ? 8.078 10.844 12.016 1 98.62 95 GLU A CA 1
ATOM 716 C C . GLU A 1 95 ? 7.961 9.414 11.508 1 98.62 95 GLU A C 1
ATOM 718 O O . GLU A 1 95 ? 7.922 8.469 12.305 1 98.62 95 GLU A O 1
ATOM 723 N N . LYS A 1 96 ? 7.852 9.281 10.234 1 98.75 96 LYS A N 1
ATOM 724 C CA . LYS A 1 96 ? 7.883 7.965 9.617 1 98.75 96 LYS A CA 1
ATOM 725 C C . LYS A 1 96 ? 9.258 7.668 9.016 1 98.75 96 LYS A C 1
ATOM 727 O O . LYS A 1 96 ? 10.047 8.578 8.789 1 98.75 96 LYS A O 1
ATOM 732 N N . LYS A 1 97 ? 9.492 6.324 8.703 1 98.38 97 LYS A N 1
ATOM 733 C CA . LYS A 1 97 ? 10.82 5.941 8.242 1 98.38 97 LYS A CA 1
ATOM 734 C C . LYS A 1 97 ? 10.766 5.367 6.828 1 98.38 97 LYS A C 1
ATOM 736 O O . LYS A 1 97 ? 11.805 5.09 6.227 1 98.38 97 LYS A O 1
ATOM 741 N N . ARG A 1 98 ? 9.531 5.207 6.305 1 97.88 98 ARG A N 1
ATOM 742 C CA . ARG A 1 98 ? 9.328 4.746 4.934 1 97.88 98 ARG A CA 1
ATOM 743 C C . ARG A 1 98 ? 8.195 5.516 4.262 1 97.88 98 ARG A C 1
ATOM 745 O O . ARG A 1 98 ? 7.906 6.656 4.633 1 97.88 98 ARG A O 1
ATOM 752 N N . VAL A 1 99 ? 7.633 5.008 3.184 1 98.31 99 VAL A N 1
ATOM 753 C CA . VAL A 1 99 ? 6.66 5.75 2.387 1 98.31 99 VAL A CA 1
ATOM 754 C C . VAL A 1 99 ? 5.32 5.793 3.117 1 98.31 99 VAL A C 1
ATOM 756 O O . VAL A 1 99 ? 4.77 6.871 3.352 1 98.31 99 VAL A O 1
ATOM 759 N N . SER A 1 100 ? 4.832 4.648 3.58 1 98.81 100 SER A N 1
ATOM 760 C CA . SER A 1 100 ? 3.584 4.637 4.336 1 98.81 100 SER A CA 1
ATOM 761 C C . SER A 1 100 ? 3.727 5.383 5.656 1 98.81 100 SER A C 1
ATOM 763 O O . SER A 1 100 ? 4.738 5.246 6.348 1 98.81 100 SER A O 1
ATOM 765 N N . ALA A 1 101 ? 2.676 6.047 6.02 1 98.88 101 ALA A N 1
ATOM 766 C CA . ALA A 1 101 ? 2.678 6.789 7.277 1 98.88 101 ALA A CA 1
ATOM 767 C C . ALA A 1 101 ? 2.795 5.84 8.469 1 98.88 101 ALA A C 1
ATOM 769 O O . ALA A 1 101 ? 3.17 6.258 9.57 1 98.88 101 ALA A O 1
ATOM 770 N N . PHE A 1 102 ? 2.535 4.57 8.273 1 98.75 102 PHE A N 1
ATOM 771 C CA . PHE A 1 102 ? 2.508 3.6 9.359 1 98.75 102 PHE A CA 1
ATOM 772 C C . PHE A 1 102 ? 3.904 3.053 9.633 1 98.75 102 PHE A C 1
ATOM 774 O O . PHE A 1 102 ? 4.176 2.551 10.727 1 98.75 102 PHE A O 1
ATOM 781 N N . THR A 1 103 ? 4.82 3.115 8.688 1 98.12 103 THR A N 1
ATOM 782 C CA . THR A 1 103 ? 6.043 2.328 8.781 1 98.12 103 THR A CA 1
ATOM 783 C C . THR A 1 103 ? 7.094 3.053 9.617 1 98.12 103 THR A C 1
ATOM 785 O O . THR A 1 103 ? 7.555 4.133 9.242 1 98.12 103 THR A O 1
ATOM 788 N N . GLY A 1 104 ? 7.445 2.43 10.703 1 97.31 104 GLY A N 1
ATOM 789 C CA . GLY A 1 104 ? 8.461 2.975 11.586 1 97.31 104 GLY A CA 1
ATOM 790 C C . GLY A 1 104 ? 8.031 4.262 12.266 1 97.31 104 GLY A C 1
ATOM 791 O O . GLY A 1 104 ? 8.844 5.168 12.461 1 97.31 104 GLY A O 1
ATOM 792 N N . SER A 1 105 ? 6.789 4.527 12.57 1 97.81 105 SER A N 1
ATOM 793 C CA . SER A 1 105 ? 6.309 5.84 12.984 1 97.81 105 SER A CA 1
ATOM 794 C C . SER A 1 105 ? 5.578 5.766 14.32 1 97.81 105 SER A C 1
ATOM 796 O O . SER A 1 105 ? 5.41 6.777 15 1 97.81 105 SER A O 1
ATOM 798 N N . GLY A 1 106 ? 4.957 4.672 14.734 1 97.69 106 GLY A N 1
ATOM 799 C CA . GLY A 1 106 ? 4.098 4.547 15.898 1 97.69 106 GLY A CA 1
ATOM 800 C C . GLY A 1 106 ? 2.682 5.027 15.656 1 97.69 106 GLY A C 1
ATOM 801 O O . GLY A 1 106 ? 1.872 5.098 16.578 1 97.69 106 GLY A O 1
ATOM 802 N N . LEU A 1 107 ? 2.354 5.336 14.438 1 98.69 107 LEU A N 1
ATOM 803 C CA . LEU A 1 107 ? 1.033 5.859 14.094 1 98.69 107 LEU A CA 1
ATOM 804 C C . LEU A 1 107 ? -0.063 4.902 14.562 1 98.69 107 LEU A C 1
ATOM 806 O O . LEU A 1 107 ? -1.089 5.34 15.086 1 98.69 107 LEU A O 1
ATOM 810 N N . ASP A 1 108 ? 0.182 3.619 14.453 1 97.56 108 ASP A N 1
ATOM 811 C CA . ASP A 1 108 ? -0.806 2.621 14.852 1 97.56 108 ASP A CA 1
ATOM 812 C C . ASP A 1 108 ? -1.172 2.768 16.328 1 97.56 108 ASP A C 1
ATOM 814 O O . ASP A 1 108 ? -2.352 2.742 16.688 1 97.56 108 ASP A O 1
ATOM 818 N N . LEU A 1 109 ? -0.169 2.941 17.109 1 97.88 109 LEU A N 1
ATOM 819 C CA . LEU A 1 109 ? -0.383 3.041 18.547 1 97.88 109 LEU A CA 1
ATOM 820 C C . LEU A 1 109 ? -1.136 4.32 18.891 1 97.88 109 LEU A C 1
ATOM 822 O O . LEU A 1 109 ? -2.029 4.309 19.75 1 97.88 109 LEU A O 1
ATOM 826 N N . VAL A 1 110 ? -0.752 5.395 18.203 1 98.44 110 VAL A N 1
ATOM 827 C CA . VAL A 1 110 ? -1.408 6.676 18.438 1 98.44 110 VAL A CA 1
ATOM 828 C C . VAL A 1 110 ? -2.889 6.574 18.078 1 98.44 110 VAL A C 1
ATOM 830 O O . VAL A 1 110 ? -3.754 6.965 18.875 1 98.44 110 VAL A O 1
ATOM 833 N N . LEU A 1 111 ? -3.191 6.031 16.953 1 98.5 111 LEU A N 1
ATOM 834 C CA . LEU A 1 111 ? -4.566 5.914 16.484 1 98.5 111 LEU A CA 1
ATOM 835 C C . LEU A 1 111 ? -5.379 4.996 17.391 1 98.5 111 LEU A C 1
ATOM 837 O O . LEU A 1 111 ? -6.535 5.285 17.703 1 98.5 111 LEU A O 1
ATOM 841 N N . MET A 1 112 ? -4.73 3.908 17.812 1 97.44 112 MET A N 1
ATOM 842 C CA . MET A 1 112 ? -5.387 2.992 18.734 1 97.44 112 MET A CA 1
ATOM 843 C C . MET A 1 112 ? -5.684 3.682 20.062 1 97.44 112 MET A C 1
ATOM 845 O O . MET A 1 112 ? -6.789 3.57 20.594 1 97.44 112 MET A O 1
ATOM 849 N N . GLY A 1 113 ? -4.699 4.379 20.578 1 98 113 GLY A N 1
ATOM 850 C CA . GLY A 1 113 ? -4.863 5.09 21.844 1 98 113 GLY A CA 1
ATOM 851 C C . GLY A 1 113 ? -5.965 6.137 21.797 1 98 113 GLY A C 1
ATOM 852 O O . GLY A 1 113 ? -6.676 6.34 22.781 1 98 113 GLY A O 1
ATOM 853 N N . LEU A 1 114 ? -6.176 6.75 20.609 1 98.06 114 LEU A N 1
ATOM 854 C CA . LEU A 1 114 ? -7.164 7.801 20.422 1 98.06 114 LEU A CA 1
ATOM 855 C C . LEU A 1 114 ? -8.523 7.211 20.078 1 98.06 114 LEU A C 1
ATOM 857 O O . LEU A 1 114 ? -9.523 7.93 20.016 1 98.06 114 LEU A O 1
ATOM 861 N N . GLY A 1 115 ? -8.531 5.883 19.781 1 98.06 115 GLY A N 1
ATOM 862 C CA . GLY A 1 115 ? -9.773 5.238 19.391 1 98.06 115 GLY A CA 1
ATOM 863 C C . GLY A 1 115 ? -10.266 5.664 18.016 1 98.06 115 GLY A C 1
ATOM 864 O O . GLY A 1 115 ? -11.469 5.703 17.766 1 98.06 115 GLY A O 1
ATOM 865 N N . VAL A 1 116 ? -9.328 5.977 17.156 1 98.31 116 VAL A N 1
ATOM 866 C CA . VAL A 1 116 ? -9.656 6.48 15.82 1 98.31 116 VAL A CA 1
ATOM 867 C C . VAL A 1 116 ? -10.203 5.348 14.961 1 98.31 116 VAL A C 1
ATOM 869 O O . VAL A 1 116 ? -9.672 4.238 14.969 1 98.31 116 VAL A O 1
ATOM 872 N N . GLU A 1 117 ? -11.273 5.625 14.18 1 97.75 117 GLU A N 1
ATOM 873 C CA . GLU A 1 117 ? -11.891 4.66 13.273 1 97.75 117 GLU A CA 1
ATOM 874 C C . GLU A 1 117 ? -11.836 5.145 11.828 1 97.75 117 GLU A C 1
ATOM 876 O O . GLU A 1 117 ? -11.914 4.344 10.898 1 97.75 117 GLU A O 1
ATOM 881 N N . THR A 1 118 ? -11.75 6.504 11.625 1 98.31 118 THR A N 1
ATOM 882 C CA . THR A 1 118 ? -11.758 7.117 10.297 1 98.31 118 THR A CA 1
ATOM 883 C C . THR A 1 118 ? -10.492 7.945 10.078 1 98.31 118 THR A C 1
ATOM 885 O O . THR A 1 118 ? -10.125 8.766 10.922 1 98.31 118 THR A O 1
ATOM 888 N N . LEU A 1 119 ? -9.844 7.66 8.984 1 98.75 119 LEU A N 1
ATOM 889 C CA . LEU A 1 119 ? -8.688 8.453 8.578 1 98.75 119 LEU A CA 1
ATOM 890 C C . LEU A 1 119 ? -9.031 9.336 7.383 1 98.75 119 LEU A C 1
ATOM 892 O O . LEU A 1 119 ? -9.547 8.852 6.375 1 98.75 119 LEU A O 1
ATOM 896 N N . VAL A 1 120 ? -8.789 10.609 7.523 1 98.94 120 VAL A N 1
ATOM 897 C CA . VAL A 1 120 ? -8.867 11.578 6.438 1 98.94 120 VAL A CA 1
ATOM 898 C C . VAL A 1 120 ? -7.457 11.938 5.969 1 98.94 120 VAL A C 1
ATOM 900 O O . VAL A 1 120 ? -6.625 12.383 6.766 1 98.94 120 VAL A O 1
ATOM 903 N N . LEU A 1 121 ? -7.215 11.742 4.672 1 98.94 121 LEU A N 1
ATOM 904 C CA . LEU A 1 121 ? -5.832 11.82 4.211 1 98.94 121 LEU A CA 1
ATOM 905 C C . LEU A 1 121 ? -5.637 13.008 3.273 1 98.94 121 LEU A C 1
ATOM 907 O O . LEU A 1 121 ? -6.434 13.219 2.355 1 98.94 121 LEU A O 1
ATOM 911 N N . THR A 1 122 ? -4.68 13.758 3.545 1 98.88 122 THR A N 1
ATOM 912 C CA . THR A 1 122 ? -4.039 14.719 2.654 1 98.88 122 THR A CA 1
ATOM 913 C C . THR A 1 122 ? -2.537 14.461 2.57 1 98.88 122 THR A C 1
ATOM 915 O O . THR A 1 122 ? -1.946 13.898 3.492 1 98.88 122 THR A O 1
ATOM 918 N N . GLY A 1 123 ? -2.004 14.883 1.407 1 98.62 123 GLY A N 1
ATOM 919 C CA . GLY A 1 123 ? -0.567 14.672 1.414 1 98.62 123 GLY A CA 1
ATOM 920 C C . GLY A 1 123 ? 0.064 14.805 0.041 1 98.62 123 GLY A C 1
ATOM 921 O O . GLY A 1 123 ? -0.641 14.859 -0.969 1 98.62 123 GLY A O 1
ATOM 922 N N . ILE A 1 124 ? 1.338 14.867 0.077 1 98.38 124 ILE A N 1
ATOM 923 C CA . ILE A 1 124 ? 2.193 14.898 -1.104 1 98.38 124 ILE A CA 1
ATOM 924 C C . ILE A 1 124 ? 3.287 13.844 -0.977 1 98.38 124 ILE A C 1
ATOM 926 O O . ILE A 1 124 ? 4.039 13.828 0.001 1 98.38 124 ILE A O 1
ATOM 930 N N . SER A 1 125 ? 3.379 12.969 -1.972 1 98 125 SER A N 1
ATOM 931 C CA . SER A 1 125 ? 2.617 13 -3.217 1 98 125 SER A CA 1
ATOM 932 C C . SER A 1 125 ? 1.476 11.984 -3.191 1 98 125 SER A C 1
ATOM 934 O O . SER A 1 125 ? 1.451 11.094 -2.344 1 98 125 SER A O 1
ATOM 936 N N . THR A 1 126 ? 0.552 12.078 -4.109 1 98.69 126 THR A N 1
ATOM 937 C CA . THR A 1 126 ? -0.576 11.164 -4.25 1 98.69 126 THR A CA 1
ATOM 938 C C . THR A 1 126 ? -0.091 9.742 -4.496 1 98.69 126 THR A C 1
ATOM 940 O O . THR A 1 126 ? -0.566 8.797 -3.855 1 98.69 126 THR A O 1
ATOM 943 N N . GLY A 1 127 ? 0.937 9.602 -5.355 1 98.5 127 GLY A N 1
ATOM 944 C CA . GLY A 1 127 ? 1.444 8.281 -5.703 1 98.5 127 GLY A CA 1
ATOM 945 C C . GLY A 1 127 ? 2.49 7.77 -4.734 1 98.5 127 GLY A C 1
ATOM 946 O O . GLY A 1 127 ? 3.061 6.695 -4.938 1 98.5 127 GLY A O 1
ATOM 947 N N . GLY A 1 128 ? 2.812 8.523 -3.68 1 98.25 128 GLY A N 1
ATOM 948 C CA . GLY A 1 128 ? 3.764 8.164 -2.639 1 98.25 128 GLY A CA 1
ATOM 949 C C . GLY A 1 128 ? 3.104 7.859 -1.309 1 98.25 128 GLY A C 1
ATOM 950 O O . GLY A 1 128 ? 2.457 6.82 -1.155 1 98.25 128 GLY A O 1
ATOM 951 N N . VAL A 1 129 ? 3.182 8.828 -0.453 1 98.81 129 VAL A N 1
ATOM 952 C CA . VAL A 1 129 ? 2.74 8.602 0.919 1 98.81 129 VAL A CA 1
ATOM 953 C C . VAL A 1 129 ? 1.232 8.367 0.945 1 98.81 129 VAL A C 1
ATOM 955 O O . VAL A 1 129 ? 0.735 7.566 1.74 1 98.81 129 VAL A O 1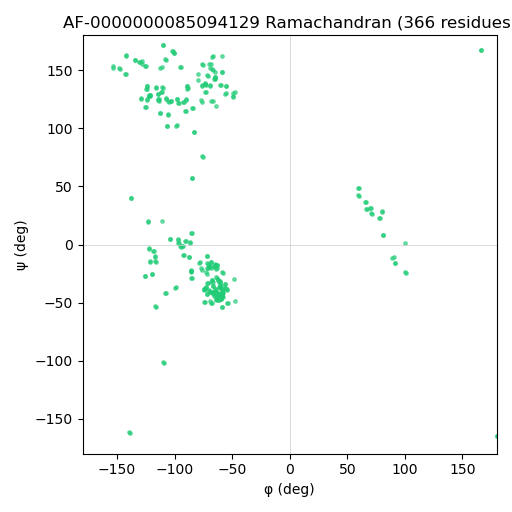
ATOM 958 N N . VAL A 1 130 ? 0.477 9.055 0.069 1 98.94 130 VAL A N 1
ATOM 959 C CA . VAL A 1 130 ? -0.976 8.922 0.112 1 98.94 130 VAL A CA 1
ATOM 960 C C . VAL A 1 130 ? -1.377 7.512 -0.318 1 98.94 130 VAL A C 1
ATOM 962 O O . VAL A 1 130 ? -2.096 6.816 0.404 1 98.94 130 VAL A O 1
ATOM 965 N N . LEU A 1 131 ? -0.847 7.102 -1.427 1 98.88 131 LEU A N 1
ATOM 966 C CA . LEU A 1 131 ? -1.153 5.773 -1.949 1 98.88 131 LEU A CA 1
ATOM 967 C C . LEU A 1 131 ? -0.763 4.691 -0.947 1 98.88 131 LEU A C 1
ATOM 969 O O . LEU A 1 131 ? -1.591 3.857 -0.577 1 98.88 131 LEU A O 1
ATOM 973 N N . SER A 1 132 ? 0.502 4.711 -0.492 1 98.81 132 SER A N 1
ATOM 974 C CA . SER A 1 132 ? 0.99 3.668 0.405 1 98.81 132 SER A CA 1
ATOM 975 C C . SER A 1 132 ? 0.191 3.637 1.704 1 98.81 132 SER A C 1
ATOM 977 O O . SER A 1 132 ? -0.108 2.562 2.23 1 98.81 132 SER A O 1
ATOM 979 N N . THR A 1 133 ? -0.188 4.785 2.189 1 98.88 133 THR A N 1
ATOM 980 C CA . THR A 1 133 ? -0.929 4.871 3.443 1 98.88 133 THR A CA 1
ATOM 981 C C . THR A 1 133 ? -2.371 4.414 3.252 1 98.88 133 THR A C 1
ATOM 983 O O . THR A 1 133 ? -2.936 3.736 4.113 1 98.88 133 THR A O 1
ATOM 986 N N . VAL A 1 134 ? -2.982 4.75 2.119 1 98.75 134 VAL A N 1
ATOM 987 C CA . VAL A 1 134 ? -4.34 4.301 1.828 1 98.75 134 VAL A CA 1
ATOM 988 C C . VAL A 1 134 ? -4.379 2.773 1.781 1 98.75 134 VAL A C 1
ATOM 990 O O . VAL A 1 134 ? -5.242 2.15 2.402 1 98.75 134 VAL A O 1
ATOM 993 N N . CYS A 1 135 ? -3.404 2.176 1.089 1 98.38 135 CYS A N 1
ATOM 994 C CA . CYS A 1 135 ? -3.373 0.724 0.964 1 98.38 135 CYS A CA 1
ATOM 995 C C . CYS A 1 135 ? -3.26 0.061 2.332 1 98.38 135 CYS A C 1
ATOM 997 O O . CYS A 1 135 ? -4.012 -0.863 2.643 1 98.38 135 CYS A O 1
ATOM 999 N N . GLU A 1 136 ? -2.418 0.557 3.15 1 98.19 136 GLU A N 1
ATOM 1000 C CA . GLU A 1 136 ? -2.182 -0.048 4.457 1 98.19 136 GLU A CA 1
ATOM 1001 C C . GLU A 1 136 ? -3.34 0.228 5.41 1 98.19 136 GLU A C 1
ATOM 1003 O O . GLU A 1 136 ? -3.746 -0.651 6.176 1 98.19 136 GLU A O 1
ATOM 1008 N N . ALA A 1 137 ? -3.881 1.416 5.359 1 98.06 137 ALA A N 1
ATOM 1009 C CA . ALA A 1 137 ? -5.02 1.772 6.203 1 98.06 137 ALA A CA 1
ATOM 1010 C C . ALA A 1 137 ? -6.23 0.905 5.879 1 98.06 137 ALA A C 1
ATOM 1012 O O . ALA A 1 137 ? -6.957 0.481 6.785 1 98.06 137 ALA A O 1
ATOM 1013 N N . ALA A 1 138 ? -6.469 0.704 4.586 1 97.25 138 ALA A N 1
ATOM 1014 C CA . ALA A 1 138 ? -7.582 -0.146 4.172 1 97.25 138 ALA A CA 1
ATOM 1015 C C . ALA A 1 138 ? -7.438 -1.556 4.738 1 97.25 138 ALA A C 1
ATOM 1017 O O . ALA A 1 138 ? -8.398 -2.127 5.258 1 97.25 138 ALA A O 1
ATOM 1018 N N . ASP A 1 139 ? -6.262 -2.092 4.727 1 96.62 139 ASP A N 1
ATOM 1019 C CA . ASP A 1 139 ? -5.996 -3.434 5.234 1 96.62 139 ASP A CA 1
ATOM 1020 C C . ASP A 1 139 ? -6.078 -3.467 6.758 1 96.62 139 ASP A C 1
ATOM 1022 O O . ASP A 1 139 ? -6.191 -4.539 7.355 1 96.62 139 ASP A O 1
ATOM 1026 N N . LYS A 1 140 ? -6.031 -2.287 7.383 1 96.19 140 LYS A N 1
ATOM 1027 C CA . LYS A 1 140 ? -6.172 -2.195 8.836 1 96.19 140 LYS A CA 1
ATOM 1028 C C . LYS A 1 140 ? -7.609 -1.87 9.227 1 96.19 140 LYS A C 1
ATOM 1030 O O . LYS A 1 140 ? -7.898 -1.641 10.406 1 96.19 140 LYS A O 1
ATOM 1035 N N . ASP A 1 141 ? -8.516 -1.74 8.273 1 95.38 141 ASP A N 1
ATOM 1036 C CA . ASP A 1 141 ? -9.969 -1.648 8.43 1 95.38 141 ASP A CA 1
ATOM 1037 C C . ASP A 1 141 ? -10.383 -0.248 8.875 1 95.38 141 ASP A C 1
ATOM 1039 O O . ASP A 1 141 ? -11.43 -0.078 9.508 1 95.38 141 ASP A O 1
ATOM 1043 N N . PHE A 1 142 ? -9.531 0.721 8.602 1 97.25 142 PHE A N 1
ATOM 1044 C CA . PHE A 1 142 ? -9.984 2.092 8.789 1 97.25 142 PHE A CA 1
ATOM 1045 C C . PHE A 1 142 ? -11 2.482 7.719 1 97.25 142 PHE A C 1
ATOM 1047 O O . PHE A 1 142 ? -10.883 2.051 6.57 1 97.25 142 PHE A O 1
ATOM 1054 N N . LYS A 1 143 ? -11.945 3.303 8.156 1 97.5 143 LYS A N 1
ATOM 1055 C CA . LYS A 1 143 ? -12.672 4.074 7.152 1 97.5 143 LYS A CA 1
ATOM 1056 C C . LYS A 1 143 ? -11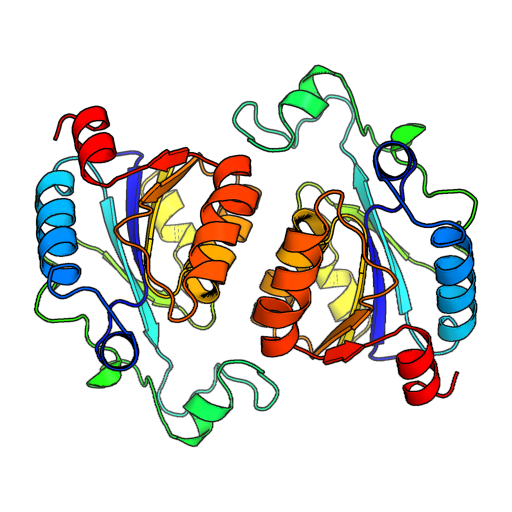.805 5.195 6.586 1 97.5 143 LYS A C 1
ATOM 1058 O O . LYS A 1 143 ? -11.078 5.859 7.328 1 97.5 143 LYS A O 1
ATOM 1063 N N . ILE A 1 144 ? -11.883 5.402 5.246 1 98.38 144 ILE A N 1
ATOM 1064 C CA . ILE A 1 144 ? -10.906 6.285 4.617 1 98.38 144 ILE A CA 1
ATOM 1065 C C . ILE A 1 144 ? -11.625 7.391 3.85 1 98.38 144 ILE A C 1
ATOM 1067 O O . ILE A 1 144 ? -12.617 7.129 3.162 1 98.38 144 ILE A O 1
ATOM 1071 N N . VAL A 1 145 ? -11.172 8.562 4.043 1 98.81 145 VAL A N 1
ATOM 1072 C CA . VAL A 1 145 ? -11.523 9.703 3.199 1 98.81 145 VAL A CA 1
ATOM 1073 C C . VAL A 1 145 ? -10.258 10.344 2.635 1 98.81 145 VAL A C 1
ATOM 1075 O O . VAL A 1 145 ? -9.328 10.664 3.385 1 98.81 145 VAL A O 1
ATOM 1078 N N . VAL A 1 146 ? -10.211 10.453 1.327 1 98.94 146 VAL A N 1
ATOM 1079 C CA . VAL A 1 146 ? -9.117 11.172 0.692 1 98.94 146 VAL A CA 1
ATOM 1080 C C . VAL A 1 146 ? -9.602 12.539 0.207 1 98.94 146 VAL A C 1
ATOM 1082 O O . VAL A 1 146 ? -10.586 12.625 -0.535 1 98.94 146 VAL A O 1
ATOM 1085 N N . LEU A 1 147 ? -8.938 13.57 0.692 1 98.94 147 LEU A N 1
ATOM 1086 C CA . LEU A 1 147 ? -9.258 14.906 0.207 1 98.94 147 LEU A CA 1
ATOM 1087 C C . LEU A 1 147 ? -8.523 15.203 -1.097 1 98.94 147 LEU A C 1
ATOM 1089 O O . LEU A 1 147 ? -7.379 15.672 -1.079 1 98.94 147 LEU A O 1
ATOM 1093 N N . LYS A 1 148 ? -9.219 15 -2.176 1 98.62 148 LYS A N 1
ATOM 1094 C CA . LYS A 1 148 ? -8.617 14.945 -3.502 1 98.62 148 LYS A CA 1
ATOM 1095 C C . LYS A 1 148 ? -7.938 16.266 -3.848 1 98.62 148 LYS A C 1
ATOM 1097 O O . LYS A 1 148 ? -6.93 16.297 -4.562 1 98.62 148 LYS A O 1
ATOM 1102 N N . ASP A 1 149 ? -8.484 17.406 -3.35 1 98.38 149 ASP A N 1
ATOM 1103 C CA . ASP A 1 149 ? -7.961 18.719 -3.723 1 98.38 149 ASP A CA 1
ATOM 1104 C C . ASP A 1 149 ? -6.875 19.172 -2.752 1 98.38 149 ASP A C 1
ATOM 1106 O O . ASP A 1 149 ? -6.324 20.266 -2.896 1 98.38 149 ASP A O 1
ATOM 1110 N N . LEU A 1 150 ? -6.516 18.297 -1.743 1 98.69 150 LEU A N 1
ATOM 1111 C CA . LEU A 1 150 ? -5.426 18.594 -0.816 1 98.69 150 LEU A CA 1
ATOM 1112 C C . LEU A 1 150 ? -4.371 17.484 -0.856 1 98.69 150 LEU A C 1
ATOM 1114 O O . LEU A 1 150 ? -3.646 17.281 0.119 1 98.69 150 LEU A O 1
ATOM 1118 N N . CYS A 1 151 ? -4.391 16.75 -1.921 1 98.62 151 CYS A N 1
ATOM 1119 C CA . CYS A 1 151 ? -3.303 15.891 -2.381 1 98.62 151 CYS A CA 1
ATOM 1120 C C . CYS A 1 151 ? -2.703 16.422 -3.68 1 98.62 151 CYS A C 1
ATOM 1122 O O . CYS A 1 151 ? -3.371 17.141 -4.43 1 98.62 151 CYS A O 1
ATOM 1124 N N . ALA A 1 152 ? -1.495 16.109 -3.826 1 98.12 152 ALA A N 1
ATOM 1125 C CA . ALA A 1 152 ? -0.848 16.562 -5.055 1 98.12 152 ALA A CA 1
ATOM 1126 C C . ALA A 1 152 ? 0.216 15.562 -5.512 1 98.12 152 ALA A C 1
ATOM 1128 O O . ALA A 1 152 ? 0.78 14.828 -4.695 1 98.12 152 ALA A O 1
ATOM 1129 N N . ASP A 1 153 ? 0.421 15.523 -6.797 1 98.12 153 ASP A N 1
ATOM 1130 C CA . ASP A 1 153 ? 1.461 14.75 -7.469 1 98.12 153 ASP A CA 1
ATOM 1131 C C . ASP A 1 153 ? 2.039 15.523 -8.656 1 98.12 153 ASP A C 1
ATOM 1133 O O . ASP A 1 153 ? 1.346 16.328 -9.273 1 98.12 153 ASP A O 1
ATOM 1137 N N . ALA A 1 154 ? 3.33 15.328 -8.906 1 97.25 154 ALA A N 1
ATOM 1138 C CA . ALA A 1 154 ? 3.932 15.961 -10.07 1 97.25 154 ALA A CA 1
ATOM 1139 C C . ALA A 1 154 ? 3.303 15.445 -11.359 1 97.25 154 ALA A C 1
ATOM 1141 O O . ALA A 1 154 ? 3.287 16.141 -12.375 1 97.25 154 ALA A O 1
ATOM 1142 N N . ASP A 1 155 ? 2.832 14.227 -11.344 1 97.44 155 ASP A N 1
ATOM 1143 C CA . ASP A 1 155 ? 2.162 13.594 -12.477 1 97.44 155 ASP A CA 1
ATOM 1144 C C . ASP A 1 155 ? 0.644 13.672 -12.328 1 97.44 155 ASP A C 1
ATOM 1146 O O . ASP A 1 155 ? 0.043 12.852 -11.633 1 97.44 155 ASP A O 1
ATOM 1150 N N . GLU A 1 156 ? -0.013 14.578 -13.055 1 96.56 156 GLU A N 1
ATOM 1151 C CA . GLU A 1 156 ? -1.447 14.82 -12.93 1 96.56 156 GLU A CA 1
ATOM 1152 C C . GLU A 1 156 ? -2.252 13.594 -13.359 1 96.56 156 GLU A C 1
ATOM 1154 O O . GLU A 1 156 ? -3.305 13.305 -12.789 1 96.56 156 GLU A O 1
ATOM 1159 N N . ASN A 1 157 ? -1.77 12.938 -14.398 1 96.94 157 ASN A N 1
ATOM 1160 C CA . ASN A 1 157 ? -2.455 11.727 -14.844 1 96.94 157 ASN A CA 1
ATOM 1161 C C . ASN A 1 157 ? -2.42 10.633 -13.781 1 96.94 157 ASN A C 1
ATOM 1163 O O . ASN A 1 157 ? -3.422 9.961 -13.547 1 96.94 157 ASN A O 1
ATOM 1167 N N . LEU A 1 158 ? -1.287 10.477 -13.156 1 97.94 158 LEU A N 1
ATOM 1168 C CA . LEU A 1 158 ? -1.173 9.523 -12.062 1 97.94 158 LEU A CA 1
ATOM 1169 C C . LEU A 1 158 ? -2.102 9.898 -10.914 1 97.94 158 LEU A C 1
ATOM 1171 O O . LEU A 1 158 ? -2.816 9.047 -10.383 1 97.94 158 LEU A O 1
ATOM 1175 N N . HIS A 1 159 ? -2.098 11.172 -10.594 1 98.31 159 HIS A N 1
ATOM 1176 C CA . HIS A 1 159 ? -2.965 11.695 -9.539 1 98.31 159 HIS A CA 1
ATOM 1177 C C . HIS A 1 159 ? -4.418 11.312 -9.789 1 98.31 159 HIS A C 1
ATOM 1179 O O . HIS A 1 159 ? -5.051 10.672 -8.945 1 98.31 159 HIS A O 1
ATOM 1185 N N . ASN A 1 160 ? -4.871 11.562 -10.93 1 98.19 160 ASN A N 1
ATOM 1186 C CA . ASN A 1 160 ? -6.273 11.32 -11.258 1 98.19 160 ASN A CA 1
ATOM 1187 C C . ASN A 1 160 ? -6.582 9.828 -11.328 1 98.19 160 ASN A C 1
ATOM 1189 O O . ASN A 1 160 ? -7.645 9.391 -10.875 1 98.19 160 ASN A O 1
ATOM 1193 N N . THR A 1 161 ? -5.688 9.07 -11.867 1 98.5 161 THR A N 1
ATOM 1194 C CA . THR A 1 161 ? -5.871 7.625 -11.969 1 98.5 161 THR A CA 1
ATOM 1195 C C . THR A 1 161 ? -6 6.996 -10.586 1 98.5 161 THR A C 1
ATOM 1197 O O . THR A 1 161 ? -6.875 6.156 -10.359 1 98.5 161 THR A O 1
ATOM 1200 N N . LEU A 1 162 ? -5.184 7.402 -9.648 1 98.75 162 LEU A N 1
ATOM 1201 C CA . LEU A 1 162 ? -5.223 6.844 -8.305 1 98.75 162 LEU A CA 1
ATOM 1202 C C . LEU A 1 162 ? -6.508 7.242 -7.59 1 98.75 162 LEU A C 1
ATOM 1204 O O . LEU A 1 162 ? -7.137 6.41 -6.926 1 98.75 162 LEU A O 1
ATOM 1208 N N . LEU A 1 163 ? -6.91 8.492 -7.762 1 98.75 163 LEU A N 1
ATOM 1209 C CA . LEU A 1 163 ? -8.148 8.953 -7.141 1 98.75 163 LEU A CA 1
ATOM 1210 C C . LEU A 1 163 ? -9.344 8.148 -7.648 1 98.75 163 LEU A C 1
ATOM 1212 O O . LEU A 1 163 ? -10.148 7.66 -6.859 1 98.75 163 LEU A O 1
ATOM 1216 N N . ASP A 1 164 ? -9.344 7.93 -8.93 1 98.06 164 ASP A N 1
ATOM 1217 C CA . ASP A 1 164 ? -10.539 7.402 -9.586 1 98.06 164 ASP A CA 1
ATOM 1218 C C . ASP A 1 164 ? -10.586 5.879 -9.5 1 98.06 164 ASP A C 1
ATOM 1220 O O . ASP A 1 164 ? -11.664 5.285 -9.422 1 98.06 164 ASP A O 1
ATOM 1224 N N . ASN A 1 165 ? -9.414 5.234 -9.438 1 98.25 165 ASN A N 1
ATOM 1225 C CA . ASN A 1 165 ? -9.414 3.799 -9.703 1 98.25 165 ASN A CA 1
ATOM 1226 C C . ASN A 1 165 ? -8.867 3.008 -8.516 1 98.25 165 ASN A C 1
ATOM 1228 O O . ASN A 1 165 ? -9.047 1.79 -8.445 1 98.25 165 ASN A O 1
ATOM 1232 N N . ILE A 1 166 ? -8.219 3.705 -7.613 1 98.56 166 ILE A N 1
ATOM 1233 C CA . ILE A 1 166 ? -7.672 3.006 -6.457 1 98.56 166 ILE A CA 1
ATOM 1234 C C . ILE A 1 166 ? -8.352 3.506 -5.184 1 98.56 166 ILE A C 1
ATOM 1236 O O . ILE A 1 166 ? -8.953 2.723 -4.445 1 98.56 166 ILE A O 1
ATOM 1240 N N . PHE A 1 167 ? -8.344 4.801 -4.977 1 98.69 167 PHE A N 1
ATOM 1241 C CA . PHE A 1 167 ? -8.828 5.359 -3.721 1 98.69 167 PHE A CA 1
ATOM 1242 C C . PHE A 1 167 ? -10.352 5.258 -3.635 1 98.69 167 PHE A C 1
ATOM 1244 O O . PHE A 1 167 ? -10.898 4.965 -2.57 1 98.69 167 PHE A O 1
ATOM 1251 N N . SER A 1 168 ? -11.023 5.445 -4.762 1 97.88 168 SER A N 1
ATOM 1252 C CA . SER A 1 168 ? -12.484 5.438 -4.785 1 97.88 168 SER A CA 1
ATOM 1253 C C . SER A 1 168 ? -13.031 4.055 -4.445 1 97.88 168 SER A C 1
ATOM 1255 O O . SER A 1 168 ? -14.195 3.924 -4.051 1 97.88 168 SER A O 1
ATOM 1257 N N . LYS A 1 169 ? -12.211 3.02 -4.559 1 95.56 169 LYS A N 1
ATOM 1258 C CA . LYS A 1 169 ? -12.633 1.655 -4.258 1 95.56 169 LYS A CA 1
ATOM 1259 C C . LYS A 1 169 ? -12.336 1.293 -2.805 1 95.56 169 LYS A C 1
ATOM 1261 O O . LYS A 1 169 ? -12.797 0.263 -2.309 1 95.56 169 LYS A O 1
ATOM 1266 N N . ARG A 1 170 ? -11.625 2.125 -2.113 1 96 170 ARG A N 1
ATOM 1267 C CA . ARG A 1 170 ? -11.156 1.804 -0.768 1 96 170 ARG A CA 1
ATOM 1268 C C . ARG A 1 170 ? -11.75 2.766 0.259 1 96 170 ARG A C 1
ATOM 1270 O O . ARG A 1 170 ? -11.633 2.541 1.465 1 96 170 ARG A O 1
ATOM 1277 N N . GLY A 1 171 ? -12.383 3.832 -0.22 1 97 171 GLY A N 1
ATOM 1278 C CA . GLY A 1 171 ? -12.977 4.852 0.626 1 97 171 GLY A CA 1
ATOM 1279 C C . GLY A 1 171 ? -13.633 5.973 -0.16 1 97 171 GLY A C 1
ATOM 1280 O O . GLY A 1 171 ? -13.859 5.84 -1.363 1 97 171 GLY A O 1
ATOM 1281 N N . ASP A 1 172 ? -13.914 7.113 0.553 1 97.94 172 ASP A N 1
ATOM 1282 C CA . ASP A 1 172 ? -14.5 8.289 -0.077 1 97.94 172 ASP A CA 1
ATOM 1283 C C . ASP A 1 172 ? -13.414 9.219 -0.618 1 97.94 172 ASP A C 1
ATOM 1285 O O . ASP A 1 172 ? -12.367 9.398 0.013 1 97.94 172 ASP A O 1
ATOM 1289 N N . VAL A 1 173 ? -13.633 9.695 -1.771 1 98.75 173 VAL A N 1
ATOM 1290 C CA . VAL A 1 173 ? -12.812 10.742 -2.357 1 98.75 173 VAL A CA 1
ATOM 1291 C C . VAL A 1 173 ? -13.633 12.023 -2.496 1 98.75 173 VAL A C 1
ATOM 1293 O O . VAL A 1 173 ? -14.586 12.078 -3.273 1 98.75 173 VAL A O 1
ATOM 1296 N N . LEU A 1 174 ? -13.203 13.023 -1.703 1 98.19 174 LEU A N 1
ATOM 1297 C CA . LEU A 1 174 ? -14.008 14.234 -1.593 1 98.19 174 LEU A CA 1
ATOM 1298 C C . LEU A 1 174 ? -13.125 15.477 -1.708 1 98.19 174 LEU A C 1
ATOM 1300 O O . LEU A 1 174 ? -11.922 15.414 -1.448 1 98.19 174 LEU A O 1
ATOM 1304 N N . GLY A 1 175 ? -13.844 16.594 -2.072 1 98.5 175 GLY A N 1
ATOM 1305 C CA . GLY A 1 175 ? -13.195 17.875 -1.846 1 98.5 175 GLY A CA 1
ATOM 1306 C C . GLY A 1 175 ? -13.203 18.297 -0.389 1 98.5 175 GLY A C 1
ATOM 1307 O O . GLY A 1 175 ? -14.109 17.938 0.363 1 98.5 175 GLY A O 1
ATOM 1308 N N . ALA A 1 176 ? -12.258 19.125 -0.048 1 98.62 176 ALA A N 1
ATOM 1309 C CA . ALA A 1 176 ? -12.125 19.578 1.335 1 98.62 176 ALA A CA 1
ATOM 1310 C C . ALA A 1 176 ? -13.391 20.281 1.814 1 98.62 176 ALA A C 1
ATOM 1312 O O . ALA A 1 176 ? -13.852 20.047 2.938 1 98.62 176 ALA A O 1
ATOM 1313 N N . GLU A 1 177 ? -13.977 21.078 1.003 1 98.38 177 GLU A N 1
ATOM 1314 C CA . GLU A 1 177 ? -15.172 21.828 1.384 1 98.38 177 GLU A CA 1
ATOM 1315 C C . GLU A 1 177 ? -16.344 20.891 1.67 1 98.38 177 GLU A C 1
ATOM 1317 O O . GLU A 1 177 ? -17.031 21.047 2.674 1 98.38 177 GLU A O 1
ATOM 1322 N N . GLU A 1 178 ? -16.531 19.984 0.81 1 98.62 178 GLU A N 1
ATOM 1323 C CA . GLU A 1 178 ? -17.594 18.984 1.017 1 98.62 178 GLU A CA 1
ATOM 1324 C C . GLU A 1 178 ? -17.359 18.203 2.301 1 98.62 178 GLU A C 1
ATOM 1326 O O . GLU A 1 178 ? -18.297 17.938 3.053 1 98.62 178 GLU A O 1
ATOM 1331 N N . TRP A 1 179 ? -16.188 17.812 2.562 1 98.75 179 TRP A N 1
ATOM 1332 C CA . TRP A 1 179 ? -15.852 17.062 3.766 1 98.75 179 TRP A CA 1
ATOM 1333 C C . TRP A 1 179 ? -16.141 17.875 5.02 1 98.75 179 TRP A C 1
ATOM 1335 O O . TRP A 1 179 ? -16.719 17.375 5.98 1 98.75 179 TRP A O 1
ATOM 1345 N N . LEU A 1 180 ? -15.719 19.156 5.02 1 98.69 180 LEU A N 1
ATOM 1346 C CA . LEU A 1 180 ? -15.969 20.047 6.16 1 98.69 180 LEU A CA 1
ATOM 1347 C C . LEU A 1 180 ? -17.469 20.172 6.418 1 98.69 180 LEU A C 1
ATOM 1349 O O . LEU A 1 180 ? -17.906 20.188 7.57 1 98.69 180 LEU A O 1
ATOM 1353 N N . GLN A 1 181 ? -18.203 20.234 5.34 1 98.31 181 GLN A N 1
ATOM 1354 C CA . GLN A 1 181 ? -19.656 20.312 5.48 1 98.31 181 GLN A CA 1
ATOM 1355 C C . GLN A 1 181 ? -20.203 19.047 6.16 1 98.31 181 GLN A C 1
ATOM 1357 O O . GLN A 1 181 ? -21.016 19.141 7.074 1 98.31 181 GLN A O 1
ATOM 1362 N N . ARG A 1 182 ? -19.703 17.906 5.793 1 97.31 182 ARG A N 1
ATOM 1363 C CA . ARG A 1 182 ? -20.141 16.641 6.371 1 97.31 182 ARG A CA 1
ATOM 1364 C C . ARG A 1 182 ? -19.734 16.531 7.836 1 97.31 182 ARG A C 1
ATOM 1366 O O . ARG A 1 182 ? -20.422 15.914 8.641 1 97.31 182 ARG A O 1
ATOM 1373 N N . LEU A 1 183 ? -18.625 17.156 8.188 1 96.38 183 LEU A N 1
ATOM 1374 C CA . LEU A 1 183 ? -18.078 17.156 9.539 1 96.38 183 LEU A CA 1
ATOM 1375 C C . LEU A 1 183 ? -18.875 18.094 10.445 1 96.38 183 LEU A C 1
ATOM 1377 O O . LEU A 1 183 ? -18.828 17.969 11.672 1 96.38 183 LEU A O 1
ATOM 1381 N N . GLY A 1 184 ? -19.578 19.047 9.805 1 95.38 184 GLY A N 1
ATOM 1382 C CA . GLY A 1 184 ? -20.234 20.109 10.562 1 95.38 184 GLY A CA 1
ATOM 1383 C C . GLY A 1 184 ? -19.297 21.219 10.969 1 95.38 184 GLY A C 1
ATOM 1384 O O . GLY A 1 184 ? -19.484 21.844 12.016 1 95.38 184 GLY A O 1
ATOM 1385 N N . ALA A 1 185 ? -18.359 21.375 10.195 1 92.75 185 ALA A N 1
ATOM 1386 C CA . ALA A 1 185 ? -17.344 22.391 10.484 1 92.75 185 ALA A CA 1
ATOM 1387 C C . ALA A 1 185 ? -17.422 23.562 9.5 1 92.75 185 ALA A C 1
ATOM 1389 O O . ALA A 1 185 ? -17.906 23.391 8.375 1 92.75 185 ALA A O 1
ATOM 1390 N N . MET B 1 1 ? 20.078 -22.078 -0.076 1 75.12 1 MET B N 1
ATOM 1391 C CA . MET B 1 1 ? 18.672 -21.766 -0.333 1 75.12 1 MET B CA 1
ATOM 1392 C C . MET B 1 1 ? 18.547 -20.406 -1.035 1 75.12 1 MET B C 1
ATOM 1394 O O . MET B 1 1 ? 19.344 -19.516 -0.812 1 75.12 1 MET B O 1
ATOM 1398 N N . SER B 1 2 ? 17.609 -20.312 -1.968 1 91.88 2 SER B N 1
ATOM 1399 C CA . SER B 1 2 ? 17.516 -19.125 -2.799 1 91.88 2 SER B CA 1
ATOM 1400 C C . SER B 1 2 ? 17.047 -17.922 -1.987 1 91.88 2 SER B C 1
ATOM 1402 O O . SER B 1 2 ? 16.203 -18.062 -1.097 1 91.88 2 SER B O 1
ATOM 1404 N N . LYS B 1 3 ? 17.641 -16.875 -2.201 1 97.75 3 LYS B N 1
ATOM 1405 C CA . LYS B 1 3 ? 17.25 -15.617 -1.555 1 97.75 3 LYS B CA 1
ATOM 1406 C C . LYS B 1 3 ? 16.141 -14.922 -2.322 1 97.75 3 LYS B C 1
ATOM 1408 O O . LYS B 1 3 ? 15.828 -13.758 -2.062 1 97.75 3 LYS B O 1
ATOM 1413 N N . ILE B 1 4 ? 15.578 -15.664 -3.299 1 98.69 4 ILE B N 1
ATOM 1414 C CA . ILE B 1 4 ? 14.523 -15.125 -4.156 1 98.69 4 ILE B CA 1
ATOM 1415 C C . ILE B 1 4 ? 13.234 -15.898 -3.941 1 98.69 4 ILE B C 1
ATOM 1417 O O . ILE B 1 4 ? 13.25 -17.125 -3.836 1 98.69 4 ILE B O 1
ATOM 1421 N N . ALA B 1 5 ? 12.141 -15.219 -3.826 1 98.88 5 ALA B N 1
ATOM 1422 C CA . ALA B 1 5 ? 10.82 -15.844 -3.803 1 98.88 5 ALA B CA 1
ATOM 1423 C C . ALA B 1 5 ? 9.938 -15.297 -4.922 1 98.88 5 ALA B C 1
ATOM 1425 O O . ALA B 1 5 ? 9.859 -14.086 -5.129 1 98.88 5 ALA B O 1
ATOM 1426 N N . LEU B 1 6 ? 9.359 -16.203 -5.676 1 98.94 6 LEU B N 1
ATOM 1427 C CA . LEU B 1 6 ? 8.32 -15.867 -6.645 1 98.94 6 LEU B CA 1
ATOM 1428 C C . LEU B 1 6 ? 6.938 -15.961 -6.012 1 98.94 6 LEU B C 1
ATOM 1430 O O . LEU B 1 6 ? 6.52 -17.031 -5.574 1 98.94 6 LEU B O 1
ATOM 1434 N N . LEU B 1 7 ? 6.266 -14.82 -5.914 1 98.94 7 LEU B N 1
ATOM 1435 C CA . LEU B 1 7 ? 4.898 -14.797 -5.406 1 98.94 7 LEU B CA 1
ATOM 1436 C C . LEU B 1 7 ? 3.895 -14.922 -6.543 1 98.94 7 LEU B C 1
ATOM 1438 O O . LEU B 1 7 ? 3.912 -14.117 -7.484 1 98.94 7 LEU B O 1
ATOM 1442 N N . VAL B 1 8 ? 3.072 -15.914 -6.473 1 98.94 8 VAL B N 1
ATOM 1443 C CA . VAL B 1 8 ? 1.961 -16.156 -7.391 1 98.94 8 VAL B CA 1
ATOM 1444 C C . VAL B 1 8 ? 0.64 -15.836 -6.695 1 98.94 8 VAL B C 1
ATOM 1446 O O . VAL B 1 8 ? 0.104 -16.672 -5.957 1 98.94 8 VAL B O 1
ATOM 1449 N N . MET B 1 9 ? 0.064 -14.602 -7.035 1 98.94 9 MET B N 1
ATOM 1450 C CA . MET B 1 9 ? -0.91 -14.062 -6.094 1 98.94 9 MET B CA 1
ATOM 1451 C C . MET B 1 9 ? -2.303 -14.023 -6.711 1 98.94 9 MET B C 1
ATOM 1453 O O . MET B 1 9 ? -2.494 -13.445 -7.785 1 98.94 9 MET B O 1
ATOM 1457 N N . ASP B 1 10 ? -3.23 -14.633 -6.082 1 98.69 10 ASP B N 1
ATOM 1458 C CA . ASP B 1 10 ? -4.676 -14.555 -6.285 1 98.69 10 ASP B CA 1
ATOM 1459 C C . ASP B 1 10 ? -5.082 -15.242 -7.59 1 98.69 10 ASP B C 1
ATOM 1461 O O . ASP B 1 10 ? -6.035 -14.812 -8.25 1 98.69 10 ASP B O 1
ATOM 1465 N N . TYR B 1 11 ? -4.289 -16.219 -8.039 1 98.75 11 TYR B N 1
ATOM 1466 C CA . TYR B 1 11 ? -4.707 -17.062 -9.156 1 98.75 11 TYR B CA 1
ATOM 1467 C C . TYR B 1 11 ? -5.57 -18.219 -8.672 1 98.75 11 TYR B C 1
ATOM 1469 O O . TYR B 1 11 ? -5.246 -19.391 -8.906 1 98.75 11 TYR B O 1
ATOM 1477 N N . GLN B 1 12 ? -6.613 -17.906 -8.031 1 98.5 12 GLN B N 1
ATOM 1478 C CA . GLN B 1 12 ? -7.609 -18.844 -7.531 1 98.5 12 GLN B CA 1
ATOM 1479 C C . GLN B 1 12 ? -8.898 -18.766 -8.344 1 98.5 12 GLN B C 1
ATOM 1481 O O . GLN B 1 12 ? -9.172 -17.75 -8.992 1 98.5 12 GLN B O 1
ATOM 1486 N N . ALA B 1 13 ? -9.672 -19.75 -8.312 1 97.62 13 ALA B N 1
ATOM 1487 C CA . ALA B 1 13 ? -10.797 -19.953 -9.227 1 97.62 13 ALA B CA 1
ATOM 1488 C C . ALA B 1 13 ? -11.781 -18.781 -9.141 1 97.62 13 ALA B C 1
ATOM 1490 O O . ALA B 1 13 ? -12.234 -18.266 -10.172 1 97.62 13 ALA B O 1
ATOM 1491 N N . GLY B 1 14 ? -12.117 -18.281 -7.926 1 96.75 14 GLY B N 1
ATOM 1492 C CA . GLY B 1 14 ? -13.109 -17.234 -7.723 1 96.75 14 GLY B CA 1
ATOM 1493 C C . GLY B 1 14 ? -12.664 -15.891 -8.258 1 96.75 14 GLY B C 1
ATOM 1494 O O . GLY B 1 14 ? -13.492 -15 -8.453 1 96.75 14 GLY B O 1
ATOM 1495 N N . ILE B 1 15 ? -11.391 -15.742 -8.547 1 97.5 15 ILE B N 1
ATOM 1496 C CA . ILE B 1 15 ? -10.852 -14.477 -9.023 1 97.5 15 ILE B CA 1
ATOM 1497 C C . ILE B 1 15 ? -10.5 -14.594 -10.5 1 97.5 15 ILE B C 1
ATOM 1499 O O . ILE B 1 15 ? -10.82 -13.703 -11.297 1 97.5 15 ILE B O 1
ATOM 1503 N N . VAL B 1 16 ? -9.914 -15.711 -10.922 1 97.62 16 VAL B N 1
ATOM 1504 C CA . VAL B 1 16 ? -9.508 -15.938 -12.305 1 97.62 16 VAL B CA 1
ATOM 1505 C C . VAL B 1 16 ? -10.727 -15.867 -13.219 1 97.62 16 VAL B C 1
ATOM 1507 O O . VAL B 1 16 ? -10.672 -15.281 -14.305 1 97.62 16 VAL B O 1
ATOM 1510 N N . SER B 1 17 ? -11.836 -16.359 -12.703 1 94.5 17 SER B N 1
ATOM 1511 C CA . SER B 1 17 ? -13.047 -16.438 -13.516 1 94.5 17 SER B CA 1
ATOM 1512 C C . SER B 1 17 ? -13.625 -15.062 -13.797 1 94.5 17 SER B C 1
ATOM 1514 O O . SER B 1 17 ? -14.406 -14.891 -14.734 1 94.5 17 SER B O 1
ATOM 1516 N N . ARG B 1 18 ? -13.242 -14.125 -13.039 1 93.38 18 ARG B N 1
ATOM 1517 C CA . ARG B 1 18 ? -13.812 -12.789 -13.164 1 93.38 18 ARG B CA 1
ATOM 1518 C C . ARG B 1 18 ? -12.836 -11.852 -13.875 1 93.38 18 ARG B C 1
ATOM 1520 O O . ARG B 1 18 ? -13.117 -10.664 -14.031 1 93.38 18 ARG B O 1
ATOM 1527 N N . MET B 1 19 ? -11.688 -12.375 -14.352 1 95.75 19 MET B N 1
ATOM 1528 C CA . MET B 1 19 ? -10.617 -11.562 -14.914 1 95.75 19 MET B CA 1
ATOM 1529 C C . MET B 1 19 ? -10.477 -11.805 -16.406 1 95.75 19 MET B C 1
ATOM 1531 O O . MET B 1 19 ? -10.461 -12.953 -16.859 1 95.75 19 MET B O 1
ATOM 1535 N N . PRO B 1 20 ? -10.43 -10.758 -17.125 1 94.25 20 PRO B N 1
ATOM 1536 C CA . PRO B 1 20 ? -10.18 -10.898 -18.562 1 94.25 20 PRO B CA 1
ATOM 1537 C C . PRO B 1 20 ? -8.719 -11.219 -18.875 1 94.25 20 PRO B C 1
ATOM 1539 O O . PRO B 1 20 ? -8.008 -10.375 -19.438 1 94.25 20 PRO B O 1
ATOM 1542 N N . LEU B 1 21 ? -8.344 -12.422 -18.641 1 95.38 21 LEU B N 1
ATOM 1543 C CA . LEU B 1 21 ? -6.965 -12.828 -18.922 1 95.38 21 LEU B CA 1
ATOM 1544 C C . LEU B 1 21 ? -6.773 -13.117 -20.406 1 95.38 21 LEU B C 1
ATOM 1546 O O . LEU B 1 21 ? -7.676 -13.648 -21.062 1 95.38 21 LEU B O 1
ATOM 1550 N N . SER B 1 22 ? -5.645 -12.828 -20.844 1 92.94 22 SER B N 1
ATOM 1551 C CA . SER B 1 22 ? -5.309 -13.227 -22.203 1 92.94 22 SER B CA 1
ATOM 1552 C C . SER B 1 22 ? -5.277 -14.742 -22.344 1 92.94 22 SER B C 1
ATOM 1554 O O . SER B 1 22 ? -5 -15.461 -21.375 1 92.94 22 SER B O 1
ATOM 1556 N N . PRO B 1 23 ? -5.691 -15.352 -23.453 1 90 23 PRO B N 1
ATOM 1557 C CA . PRO B 1 23 ? -5.824 -16.797 -23.641 1 90 23 PRO B CA 1
ATOM 1558 C C . PRO B 1 23 ? -4.586 -17.562 -23.188 1 90 23 PRO B C 1
ATOM 1560 O O . PRO B 1 23 ? -4.703 -18.672 -22.656 1 90 23 PRO B O 1
ATOM 1563 N N . ASN B 1 24 ? -3.361 -17.031 -23.234 1 95.31 24 ASN B N 1
ATOM 1564 C CA . ASN B 1 24 ? -2.16 -17.781 -22.906 1 95.31 24 ASN B CA 1
ATOM 1565 C C . ASN B 1 24 ? -1.525 -17.297 -21.609 1 95.31 24 ASN B C 1
ATOM 1567 O O . ASN B 1 24 ? -0.396 -17.672 -21.281 1 95.31 24 ASN B O 1
ATOM 1571 N N . HIS B 1 25 ? -2.336 -16.672 -20.906 1 97.88 25 HIS B N 1
ATOM 1572 C CA . HIS B 1 25 ? -1.778 -16.078 -19.703 1 97.88 25 HIS B CA 1
ATOM 1573 C C . HIS B 1 25 ? -1.392 -17.156 -18.688 1 97.88 25 HIS B C 1
ATOM 1575 O O . HIS 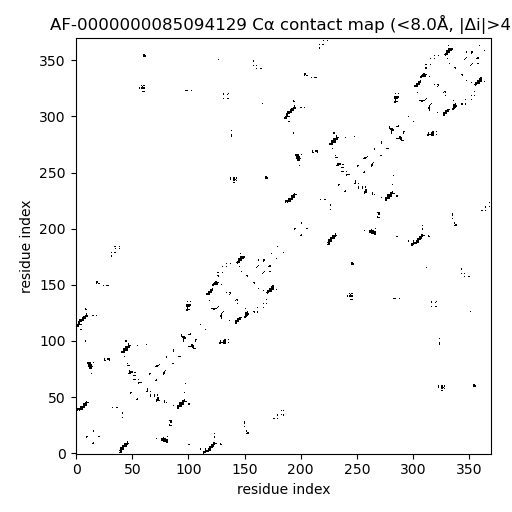B 1 25 ? -0.252 -17.188 -18.219 1 97.88 25 HIS B O 1
ATOM 1581 N N . LEU B 1 26 ? -2.291 -18.109 -18.406 1 98.06 26 LEU B N 1
ATOM 1582 C CA . LEU B 1 26 ? -2.061 -19.125 -17.391 1 98.06 26 LEU B CA 1
ATOM 1583 C C . LEU B 1 26 ? -1.018 -20.141 -17.859 1 98.06 26 LEU B C 1
ATOM 1585 O O . LEU B 1 26 ? -0.234 -20.641 -17.062 1 98.06 26 LEU B O 1
ATOM 1589 N N . GLN B 1 27 ? -1.017 -20.375 -19.109 1 97.69 27 GLN B N 1
ATOM 1590 C CA . GLN B 1 27 ? -0.004 -21.266 -19.656 1 97.69 27 GLN B CA 1
ATOM 1591 C C . GLN B 1 27 ? 1.392 -20.672 -19.531 1 97.69 27 GLN B C 1
ATOM 1593 O O . GLN B 1 27 ? 2.334 -21.359 -19.125 1 97.69 27 GLN B O 1
ATOM 1598 N N . ARG B 1 28 ? 1.479 -19.406 -19.828 1 98.19 28 ARG B N 1
ATOM 1599 C CA . ARG B 1 28 ? 2.752 -18.703 -19.688 1 98.19 28 ARG B CA 1
ATOM 1600 C C . ARG B 1 28 ? 3.186 -18.656 -18.234 1 98.19 28 ARG B C 1
ATOM 1602 O O . ARG B 1 28 ? 4.367 -18.812 -17.922 1 98.19 28 ARG B O 1
ATOM 1609 N N . LEU B 1 29 ? 2.256 -18.422 -17.406 1 98.75 29 LEU B N 1
ATOM 1610 C CA . LEU B 1 29 ? 2.543 -18.406 -15.984 1 98.75 29 LEU B CA 1
ATOM 1611 C C . LEU B 1 29 ? 3.055 -19.766 -15.523 1 98.75 29 LEU B C 1
ATOM 1613 O O . LEU B 1 29 ? 4.07 -19.844 -14.828 1 98.75 29 LEU B O 1
ATOM 1617 N N . ALA B 1 30 ? 2.402 -20.844 -15.938 1 98.62 30 ALA B N 1
ATOM 1618 C CA . ALA B 1 30 ? 2.805 -22.203 -15.578 1 98.62 30 ALA B CA 1
ATOM 1619 C C . ALA B 1 30 ? 4.23 -22.484 -16.031 1 98.62 30 ALA B C 1
ATOM 1621 O O . ALA B 1 30 ? 5.043 -23.016 -15.266 1 98.62 30 ALA B O 1
ATOM 1622 N N . GLN B 1 31 ? 4.484 -22.094 -17.219 1 98.38 31 GLN B N 1
ATOM 1623 C CA . GLN B 1 31 ? 5.812 -22.312 -17.781 1 98.38 31 GLN B CA 1
ATOM 1624 C C . GLN B 1 31 ? 6.871 -21.531 -17.016 1 98.38 31 GLN B C 1
ATOM 1626 O O . GLN B 1 31 ? 7.969 -22.047 -16.766 1 98.38 31 GLN B O 1
ATOM 1631 N N . THR B 1 32 ? 6.555 -20.328 -16.703 1 98.75 32 THR B N 1
ATOM 1632 C CA . THR B 1 32 ? 7.484 -19.484 -15.969 1 98.75 32 THR B CA 1
ATOM 1633 C C . THR B 1 32 ? 7.762 -20.047 -14.586 1 98.75 32 THR B C 1
ATOM 1635 O O . THR B 1 32 ? 8.914 -20.125 -14.156 1 98.75 32 THR B O 1
ATOM 1638 N N . ILE B 1 33 ? 6.73 -20.5 -13.875 1 98.75 33 ILE B N 1
ATOM 1639 C CA . ILE B 1 33 ? 6.883 -21.094 -12.547 1 98.75 33 ILE B CA 1
ATOM 1640 C C . ILE B 1 33 ? 7.785 -22.328 -12.625 1 98.75 33 ILE B C 1
ATOM 1642 O O . ILE B 1 33 ? 8.719 -22.469 -11.836 1 98.75 33 ILE B O 1
ATOM 1646 N N . ASP B 1 34 ? 7.504 -23.156 -13.602 1 98.25 34 ASP B N 1
ATOM 1647 C CA . ASP B 1 34 ? 8.25 -24.406 -13.742 1 98.25 34 ASP B CA 1
ATOM 1648 C C . ASP B 1 34 ? 9.727 -24.125 -14.008 1 98.25 34 ASP B C 1
ATOM 1650 O O . ASP B 1 34 ? 10.602 -24.766 -13.422 1 98.25 34 ASP B O 1
ATOM 1654 N N . ALA B 1 35 ? 9.984 -23.188 -14.859 1 98.31 35 ALA B N 1
ATOM 1655 C CA . ALA B 1 35 ? 11.359 -22.844 -15.203 1 98.31 35 ALA B CA 1
ATOM 1656 C C . ALA B 1 35 ? 12.086 -22.234 -14.016 1 98.31 35 ALA B C 1
ATOM 1658 O O . ALA B 1 35 ? 13.289 -22.438 -13.836 1 98.31 35 ALA B O 1
ATOM 1659 N N . ALA B 1 36 ? 11.391 -21.516 -13.164 1 98.31 36 ALA B N 1
ATOM 1660 C CA . ALA B 1 36 ? 11.992 -20.766 -12.062 1 98.31 36 ALA B CA 1
ATOM 1661 C C . ALA B 1 36 ? 12.18 -21.656 -10.836 1 98.31 36 ALA B C 1
ATOM 1663 O O . ALA B 1 36 ? 13.047 -21.391 -9.992 1 98.31 36 ALA B O 1
ATOM 1664 N N . ARG B 1 37 ? 11.422 -22.703 -10.719 1 97.44 37 ARG B N 1
ATOM 1665 C CA . ARG B 1 37 ? 11.25 -23.5 -9.516 1 97.44 37 ARG B CA 1
ATOM 1666 C C . ARG B 1 37 ? 12.594 -23.984 -8.984 1 97.44 37 ARG B C 1
ATOM 1668 O O . ARG B 1 37 ? 12.844 -23.953 -7.773 1 97.44 37 ARG B O 1
ATOM 1675 N N . PRO B 1 38 ? 13.562 -24.375 -9.805 1 97 38 PRO B N 1
ATOM 1676 C CA . PRO B 1 38 ? 14.852 -24.828 -9.266 1 97 38 PRO B CA 1
ATOM 1677 C C . PRO B 1 38 ? 15.688 -23.688 -8.688 1 97 38 PRO B C 1
ATOM 1679 O O . PRO B 1 38 ? 16.672 -23.938 -8 1 97 38 PRO B O 1
ATOM 1682 N N . HIS B 1 39 ? 15.273 -22.438 -8.914 1 97.81 39 HIS B N 1
ATOM 1683 C CA . HIS B 1 39 ? 16.141 -21.297 -8.633 1 97.81 39 HIS B CA 1
ATOM 1684 C C . HIS B 1 39 ? 15.562 -20.406 -7.539 1 97.81 39 HIS B C 1
ATOM 1686 O O . HIS B 1 39 ? 16.266 -19.562 -6.988 1 97.81 39 HIS B O 1
ATOM 1692 N N . VAL B 1 40 ? 14.297 -20.594 -7.238 1 98.69 40 VAL B N 1
ATOM 1693 C CA . VAL B 1 40 ? 13.641 -19.672 -6.328 1 98.69 40 VAL B CA 1
ATOM 1694 C C . VAL B 1 40 ? 12.68 -20.438 -5.418 1 98.69 40 VAL B C 1
ATOM 1696 O O . VAL B 1 40 ? 12.344 -21.594 -5.691 1 98.69 40 VAL B O 1
ATOM 1699 N N . ASN B 1 41 ? 12.281 -19.812 -4.32 1 98.62 41 ASN B N 1
ATOM 1700 C CA . ASN B 1 41 ? 11.117 -20.266 -3.57 1 98.62 41 ASN B CA 1
ATOM 1701 C C . ASN B 1 41 ? 9.812 -19.875 -4.25 1 98.62 41 ASN B C 1
ATOM 1703 O O . ASN B 1 41 ? 9.602 -18.688 -4.543 1 98.62 41 ASN B O 1
ATOM 1707 N N . VAL B 1 42 ? 8.984 -20.828 -4.547 1 98.81 42 VAL B N 1
ATOM 1708 C CA . VAL B 1 42 ? 7.691 -20.516 -5.148 1 98.81 42 VAL B CA 1
ATOM 1709 C C . VAL B 1 42 ? 6.617 -20.469 -4.059 1 98.81 42 VAL B C 1
ATOM 1711 O O . VAL B 1 42 ? 6.398 -21.453 -3.35 1 98.81 42 VAL B O 1
ATOM 1714 N N . ILE B 1 43 ? 5.957 -19.344 -3.938 1 98.94 43 ILE B N 1
ATOM 1715 C CA . ILE B 1 43 ? 4.945 -19.125 -2.91 1 98.94 43 ILE B CA 1
ATOM 1716 C C . ILE B 1 43 ? 3.637 -18.688 -3.559 1 98.94 43 ILE B C 1
ATOM 1718 O O . ILE B 1 43 ? 3.586 -17.641 -4.215 1 98.94 43 ILE B O 1
ATOM 1722 N N . TYR B 1 44 ? 2.686 -19.469 -3.363 1 98.94 44 TYR B N 1
ATOM 1723 C CA . TYR B 1 44 ? 1.33 -19.125 -3.766 1 98.94 44 TYR B CA 1
ATOM 1724 C C . TYR B 1 44 ? 0.608 -18.375 -2.65 1 98.94 44 TYR B C 1
ATOM 1726 O O . TYR B 1 44 ? 0.685 -18.766 -1.483 1 98.94 44 TYR B O 1
ATOM 1734 N N . VAL B 1 45 ? -0.052 -17.297 -3.041 1 98.88 45 VAL B N 1
ATOM 1735 C CA . VAL B 1 45 ? -0.846 -16.531 -2.088 1 98.88 45 VAL B CA 1
ATOM 1736 C C . VAL B 1 45 ? -2.299 -16.469 -2.555 1 98.88 45 VAL B C 1
ATOM 1738 O O . VAL B 1 45 ? -2.57 -16.109 -3.703 1 98.88 45 VAL B O 1
ATOM 1741 N N . ILE B 1 46 ? -3.213 -16.812 -1.689 1 98.81 46 ILE B N 1
ATOM 1742 C CA . ILE B 1 46 ? -4.633 -16.719 -2.002 1 98.81 46 ILE B CA 1
ATOM 1743 C C . ILE B 1 46 ? -5.359 -15.969 -0.882 1 98.81 46 ILE B C 1
ATOM 1745 O O . ILE B 1 46 ? -4.859 -15.898 0.244 1 98.81 46 ILE B O 1
ATOM 1749 N N . VAL B 1 47 ? -6.5 -15.398 -1.198 1 98.56 47 VAL B N 1
ATOM 1750 C CA . VAL B 1 47 ? -7.387 -14.844 -0.179 1 98.56 47 VAL B CA 1
ATOM 1751 C C . VAL B 1 47 ? -8.375 -15.914 0.287 1 98.56 47 VAL B C 1
ATOM 1753 O O . VAL B 1 47 ? -8.984 -16.594 -0.534 1 98.56 47 VAL B O 1
ATOM 1756 N N . ALA B 1 48 ? -8.398 -16.125 1.504 1 98.62 48 ALA B N 1
ATOM 1757 C CA . ALA B 1 48 ? -9.336 -17.078 2.096 1 98.62 48 ALA B CA 1
ATOM 1758 C C . ALA B 1 48 ? -9.641 -16.719 3.547 1 98.62 48 ALA B C 1
ATOM 1760 O O . ALA B 1 48 ? -8.805 -16.125 4.234 1 98.62 48 ALA B O 1
ATOM 1761 N N . PHE B 1 49 ? -10.836 -17.094 3.979 1 98.56 49 PHE B N 1
ATOM 1762 C CA . PHE B 1 49 ? -11.305 -16.75 5.316 1 98.56 49 PHE B CA 1
ATOM 1763 C C . PHE B 1 49 ? -11.797 -18 6.051 1 98.56 49 PHE B C 1
ATOM 1765 O O . PHE B 1 49 ? -12.141 -19 5.422 1 98.56 49 PHE B O 1
ATOM 1772 N N . ARG B 1 50 ? -11.797 -18 7.438 1 98.06 50 ARG B N 1
ATOM 1773 C CA . ARG B 1 50 ? -12.398 -19.047 8.25 1 98.06 50 ARG B CA 1
ATOM 1774 C C . ARG B 1 50 ? -13.914 -19.094 8.062 1 98.06 50 ARG B C 1
ATOM 1776 O O . ARG B 1 50 ? -14.531 -18.078 7.734 1 98.06 50 ARG B O 1
ATOM 1783 N N . PRO B 1 51 ? -14.414 -20.25 8.18 1 97.81 51 PRO B N 1
ATOM 1784 C CA . PRO B 1 51 ? -15.883 -20.297 8.164 1 97.81 51 PRO B CA 1
ATOM 1785 C C . PRO B 1 51 ? -16.516 -19.266 9.078 1 97.81 51 PRO B C 1
ATOM 1787 O O . PRO B 1 51 ? -16.062 -19.078 10.211 1 97.81 51 PRO B O 1
ATOM 1790 N N . GLY B 1 52 ? -17.484 -18.547 8.523 1 97.38 52 GLY B N 1
ATOM 1791 C CA . GLY B 1 52 ? -18.156 -17.484 9.273 1 97.38 52 GLY B CA 1
ATOM 1792 C C . GLY B 1 52 ? -17.469 -16.141 9.133 1 97.38 52 GLY B C 1
ATOM 1793 O O . GLY B 1 52 ? -17.984 -15.125 9.617 1 97.38 52 GLY B O 1
ATOM 1794 N N . HIS B 1 53 ? -16.281 -16.047 8.594 1 98 53 HIS B N 1
ATOM 1795 C CA . HIS B 1 53 ? -15.539 -14.844 8.25 1 98 53 HIS B CA 1
ATOM 1796 C C . HIS B 1 53 ? -15.289 -13.977 9.484 1 98 53 HIS B C 1
ATOM 1798 O O . HIS B 1 53 ? -15.539 -12.773 9.461 1 98 53 HIS B O 1
ATOM 1804 N N . PRO B 1 54 ? -14.797 -14.57 10.594 1 97.12 54 PRO B N 1
ATOM 1805 C CA . PRO B 1 54 ? -14.594 -13.758 11.789 1 97.12 54 PRO B CA 1
ATOM 1806 C C . PRO B 1 54 ? -13.555 -12.648 11.586 1 97.12 54 PRO B C 1
ATOM 1808 O O . PRO B 1 54 ? -13.531 -11.68 12.344 1 97.12 54 PRO B O 1
ATOM 1811 N N . GLU B 1 55 ? -12.688 -12.734 10.516 1 97.19 55 GLU B N 1
ATOM 1812 C CA . GLU B 1 55 ? -11.633 -11.773 10.234 1 97.19 55 GLU B CA 1
ATOM 1813 C C . GLU B 1 55 ? -12.188 -10.516 9.57 1 97.19 55 GLU B C 1
ATOM 1815 O O . GLU B 1 55 ? -11.5 -9.492 9.492 1 97.19 55 GLU B O 1
ATOM 1820 N N . VAL B 1 56 ? -13.391 -10.609 9.078 1 96.38 56 VAL B N 1
ATOM 1821 C CA . VAL B 1 56 ? -13.883 -9.547 8.211 1 96.38 56 VAL B CA 1
ATOM 1822 C C . VAL B 1 56 ? -14.891 -8.688 8.969 1 96.38 56 VAL B C 1
ATOM 1824 O O . VAL B 1 56 ? -15.992 -9.156 9.281 1 96.38 56 VAL B O 1
ATOM 1827 N N . SER B 1 57 ? -14.484 -7.496 9.227 1 91.94 57 SER B N 1
ATOM 1828 C CA . SER B 1 57 ? -15.43 -6.555 9.812 1 91.94 57 SER B CA 1
ATOM 1829 C C . SER B 1 57 ? -16.531 -6.188 8.836 1 91.94 57 SER B C 1
ATOM 1831 O O . SER B 1 57 ? -16.312 -6.172 7.621 1 91.94 57 SER B O 1
ATOM 1833 N N . ALA B 1 58 ? -17.688 -5.859 9.328 1 88.25 58 ALA B N 1
ATOM 1834 C CA . ALA B 1 58 ? -18.797 -5.398 8.484 1 88.25 58 ALA B CA 1
ATOM 1835 C C . ALA B 1 58 ? -18.438 -4.086 7.789 1 88.25 58 ALA B C 1
ATOM 1837 O O . ALA B 1 58 ? -19 -3.764 6.742 1 88.25 58 ALA B O 1
ATOM 1838 N N . SER B 1 59 ? -17.484 -3.438 8.336 1 86.19 59 SER B N 1
ATOM 1839 C CA . SER B 1 59 ? -17.125 -2.131 7.805 1 86.19 59 SER B CA 1
ATOM 1840 C C . SER B 1 59 ? -15.992 -2.246 6.785 1 86.19 59 SER B C 1
ATOM 1842 O O . SER B 1 59 ? -15.586 -1.25 6.18 1 86.19 59 SER B O 1
ATOM 1844 N N . ASN B 1 60 ? -15.508 -3.432 6.551 1 91.44 60 ASN B N 1
ATOM 1845 C CA . ASN B 1 60 ? -14.438 -3.607 5.574 1 91.44 60 ASN B CA 1
ATOM 1846 C C . ASN B 1 60 ? -14.914 -3.307 4.156 1 91.44 60 ASN B C 1
ATOM 1848 O O . ASN B 1 60 ? -15.844 -3.947 3.658 1 91.44 60 ASN B O 1
ATOM 1852 N N . ALA B 1 61 ? -14.227 -2.41 3.562 1 87.75 61 ALA B N 1
ATOM 1853 C CA . ALA B 1 61 ? -14.688 -1.902 2.271 1 87.75 61 ALA B CA 1
ATOM 1854 C C . ALA B 1 61 ? -14.484 -2.939 1.171 1 87.75 61 ALA B C 1
ATOM 1856 O O . ALA B 1 61 ? -15.211 -2.943 0.174 1 87.75 61 ALA B O 1
ATOM 1857 N N . THR B 1 62 ? -13.609 -3.814 1.351 1 91.25 62 THR B N 1
ATOM 1858 C CA . THR B 1 62 ? -13.203 -4.703 0.268 1 91.25 62 THR B CA 1
ATOM 1859 C C . THR B 1 62 ? -13.906 -6.059 0.393 1 91.25 62 THR B C 1
ATOM 1861 O O . THR B 1 62 ? -14.367 -6.617 -0.603 1 91.25 62 THR B O 1
ATOM 1864 N N . PHE B 1 63 ? -14.102 -6.578 1.677 1 95.75 63 PHE B N 1
ATOM 1865 C CA . PHE B 1 63 ? -14.406 -7.996 1.795 1 95.75 63 PHE B CA 1
ATOM 1866 C C . PHE B 1 63 ? -15.734 -8.203 2.518 1 95.75 63 PHE B C 1
ATOM 1868 O O . PHE B 1 63 ? -16.203 -9.336 2.648 1 95.75 63 PHE B O 1
ATOM 1875 N N . SER B 1 64 ? -16.375 -7.086 2.992 1 95.19 64 SER B N 1
ATOM 1876 C CA . SER B 1 64 ? -17.625 -7.234 3.73 1 95.19 64 SER B CA 1
ATOM 1877 C C . SER B 1 64 ? -18.688 -7.895 2.873 1 95.19 64 SER B C 1
ATOM 1879 O O . SER B 1 64 ? -19.453 -8.727 3.361 1 95.19 64 SER B O 1
ATOM 1881 N N . VAL B 1 65 ? -18.703 -7.605 1.559 1 94.38 65 VAL B N 1
ATOM 1882 C CA . VAL B 1 65 ? -19.703 -8.18 0.651 1 94.38 65 VAL B CA 1
ATOM 1883 C C . VAL B 1 65 ? -19.406 -9.664 0.444 1 94.38 65 VAL B C 1
ATOM 1885 O O . VAL B 1 65 ? -20.328 -10.492 0.43 1 94.38 65 VAL B O 1
ATOM 1888 N N . ALA B 1 66 ? -18.141 -9.961 0.276 1 94.5 66 ALA B N 1
ATOM 1889 C CA . ALA B 1 66 ? -17.75 -11.359 0.134 1 94.5 66 ALA B CA 1
ATOM 1890 C C . ALA B 1 66 ? -18.172 -12.172 1.356 1 94.5 66 ALA B C 1
ATOM 1892 O O . ALA B 1 66 ? -18.656 -13.297 1.224 1 94.5 66 ALA B O 1
ATOM 1893 N N . ALA B 1 67 ? -18 -11.602 2.543 1 96.5 67 ALA B N 1
ATOM 1894 C CA . ALA B 1 67 ? -18.375 -12.273 3.783 1 96.5 67 ALA B CA 1
ATOM 1895 C C . ALA B 1 67 ? -19.891 -12.5 3.84 1 96.5 67 ALA B C 1
ATOM 1897 O O . ALA B 1 67 ? -20.344 -13.586 4.195 1 96.5 67 ALA B O 1
ATOM 1898 N N . GLN B 1 68 ? -20.625 -11.531 3.449 1 96.44 68 GLN B N 1
ATOM 1899 C CA . GLN B 1 68 ? -22.078 -11.633 3.455 1 96.44 68 GLN B CA 1
ATOM 1900 C C . GLN B 1 68 ? -22.562 -12.734 2.52 1 96.44 68 GLN B C 1
ATOM 1902 O O . GLN B 1 68 ? -23.562 -13.398 2.797 1 96.44 68 GLN B O 1
ATOM 1907 N N . LYS B 1 69 ? -21.828 -13.023 1.424 1 96.88 69 LYS B N 1
ATOM 1908 C CA . LYS B 1 69 ? -22.203 -14.023 0.422 1 96.88 69 LYS B CA 1
ATOM 1909 C C . LYS B 1 69 ? -21.5 -15.352 0.688 1 96.88 69 LYS B C 1
ATOM 1911 O O . LYS B 1 69 ? -21.562 -16.266 -0.139 1 96.88 69 LYS B O 1
ATOM 1916 N N . ASN B 1 70 ? -20.781 -15.352 1.784 1 97.19 70 ASN B N 1
ATOM 1917 C CA . ASN B 1 70 ? -20.078 -16.547 2.225 1 97.19 70 ASN B CA 1
ATOM 1918 C C . ASN B 1 70 ? -19.062 -17.031 1.187 1 97.19 70 ASN B C 1
ATOM 1920 O O . ASN B 1 70 ? -18.969 -18.219 0.909 1 97.19 70 ASN B O 1
ATOM 1924 N N . LEU B 1 71 ? -18.375 -16.062 0.622 1 97.19 71 LEU B N 1
ATOM 1925 C CA . LEU B 1 71 ? -17.406 -16.359 -0.414 1 97.19 71 LEU B CA 1
ATOM 1926 C C . LEU B 1 71 ? -16 -16.5 0.185 1 97.19 71 LEU B C 1
ATOM 1928 O O . LEU B 1 71 ? -15.727 -15.969 1.26 1 97.19 71 LEU B O 1
ATOM 1932 N N . TYR B 1 72 ? -15.164 -17.266 -0.47 1 98.12 72 TYR B N 1
ATOM 1933 C CA . TYR B 1 72 ? -13.742 -17.406 -0.178 1 98.12 72 TYR B CA 1
ATOM 1934 C C . TYR B 1 72 ? -13.523 -18.062 1.185 1 98.12 72 TYR B C 1
ATOM 1936 O O . TYR B 1 72 ? -12.617 -17.672 1.928 1 98.12 72 TYR B O 1
ATOM 1944 N N . VAL B 1 73 ? -14.359 -18.969 1.482 1 98.38 73 VAL B N 1
ATOM 1945 C CA . VAL B 1 73 ? -14.117 -19.781 2.662 1 98.38 73 VAL B CA 1
ATOM 1946 C C . VAL B 1 73 ? -12.984 -20.766 2.387 1 98.38 73 VAL B C 1
ATOM 1948 O O . VAL B 1 73 ? -12.961 -21.422 1.345 1 98.38 73 VAL B O 1
ATOM 1951 N N . SER B 1 74 ? -12.055 -20.812 3.293 1 98.25 74 SER B N 1
ATOM 1952 C CA . SER B 1 74 ? -10.891 -21.672 3.121 1 98.25 74 SER B CA 1
ATOM 1953 C C . SER B 1 74 ? -11.305 -23.094 2.732 1 98.25 74 SER B C 1
ATOM 1955 O O . SER B 1 74 ? -12.195 -23.672 3.354 1 98.25 74 SER B O 1
ATOM 1957 N N . GLY B 1 75 ? -10.656 -23.516 1.609 1 97.88 75 GLY B N 1
ATOM 1958 C CA . GLY B 1 75 ? -10.922 -24.875 1.147 1 97.88 75 GLY B CA 1
ATOM 1959 C C . GLY B 1 75 ? -12.062 -24.953 0.148 1 97.88 75 GLY B C 1
ATOM 1960 O O . GLY B 1 75 ? -12.266 -25.984 -0.492 1 97.88 75 GLY B O 1
ATOM 1961 N N . SER B 1 76 ? -12.906 -23.875 0.036 1 97.94 76 SER B N 1
ATOM 1962 C CA . SER B 1 76 ? -14.016 -23.859 -0.912 1 97.94 76 SER B CA 1
ATOM 1963 C C . SER B 1 76 ? -13.516 -23.844 -2.352 1 97.94 76 SER B C 1
ATOM 1965 O O . SER B 1 76 ? -12.344 -23.531 -2.602 1 97.94 76 SER B O 1
ATOM 1967 N N . PRO B 1 77 ? -14.312 -24.172 -3.303 1 97 77 PRO B N 1
ATOM 1968 C CA . PRO B 1 77 ? -13.914 -24.203 -4.715 1 97 77 PRO B CA 1
ATOM 1969 C C . PRO B 1 77 ? -13.359 -22.875 -5.207 1 97 77 PRO B C 1
ATOM 1971 O O . PRO B 1 77 ? -12.398 -22.844 -5.977 1 97 77 PRO B O 1
ATOM 1974 N N . GLU B 1 78 ? -13.859 -21.797 -4.703 1 97 78 GLU B N 1
ATOM 1975 C CA . GLU B 1 78 ? -13.445 -20.484 -5.176 1 97 78 GLU B CA 1
ATOM 1976 C C . GLU B 1 78 ? -12.023 -20.156 -4.727 1 97 78 GLU B C 1
ATOM 1978 O O . GLU B 1 78 ? -11.383 -19.266 -5.285 1 97 78 GLU B O 1
ATOM 1983 N N . THR B 1 79 ? -11.531 -20.828 -3.689 1 98.31 79 THR B N 1
ATOM 1984 C CA . THR B 1 79 ? -10.211 -20.516 -3.152 1 98.31 79 THR B CA 1
ATOM 1985 C C . THR B 1 79 ? -9.156 -21.438 -3.76 1 98.31 79 THR B C 1
ATOM 1987 O O . THR B 1 79 ? -7.961 -21.281 -3.498 1 98.31 79 THR B O 1
ATOM 1990 N N . GLN B 1 80 ? -9.562 -22.344 -4.602 1 98.19 80 GLN B N 1
ATOM 1991 C CA . GLN B 1 80 ? -8.625 -23.297 -5.195 1 98.19 80 GLN B CA 1
ATOM 1992 C C . GLN B 1 80 ? -7.793 -22.625 -6.285 1 98.19 80 GLN B C 1
ATOM 1994 O O . GLN B 1 80 ? -8.312 -21.844 -7.082 1 98.19 80 GLN B O 1
ATOM 1999 N N . ILE B 1 81 ? -6.555 -22.938 -6.262 1 98.31 81 ILE B N 1
ATOM 2000 C CA . ILE B 1 81 ? -5.66 -22.438 -7.297 1 98.31 81 ILE B CA 1
ATOM 2001 C C . ILE B 1 81 ? -6.043 -23.047 -8.648 1 98.31 81 ILE B C 1
ATOM 2003 O O . ILE B 1 81 ? -6.387 -24.219 -8.727 1 98.31 81 ILE B O 1
ATOM 2007 N N . ASP B 1 82 ? -5.938 -22.266 -9.594 1 96.06 82 ASP B N 1
ATOM 2008 C CA . ASP B 1 82 ? -6.293 -22.719 -10.93 1 96.06 82 ASP B CA 1
ATOM 2009 C C . ASP B 1 82 ? -5.52 -23.969 -11.32 1 96.06 82 ASP B C 1
ATOM 2011 O O . ASP B 1 82 ? -4.312 -24.062 -11.078 1 96.06 82 ASP B O 1
ATOM 2015 N N . PRO B 1 83 ? -6.145 -24.938 -11.898 1 94.62 83 PRO B N 1
ATOM 2016 C CA . PRO B 1 83 ? -5.52 -26.219 -12.227 1 94.62 83 PRO B CA 1
ATOM 2017 C C . PRO B 1 83 ? -4.305 -26.062 -13.141 1 94.62 83 PRO B C 1
ATOM 2019 O O . PRO B 1 83 ? -3.41 -26.922 -13.133 1 94.62 83 PRO B O 1
ATOM 2022 N N . ALA B 1 84 ? -4.215 -25 -13.906 1 94.94 84 ALA B N 1
ATOM 2023 C CA . ALA B 1 84 ? -3.117 -24.781 -14.836 1 94.94 84 ALA B CA 1
ATOM 2024 C C . ALA B 1 84 ? -1.81 -24.516 -14.094 1 94.94 84 ALA B C 1
ATOM 2026 O O . ALA B 1 84 ? -0.725 -24.672 -14.664 1 94.94 84 ALA B O 1
ATOM 2027 N N . ILE B 1 85 ? -1.959 -24.141 -12.773 1 98 85 ILE B N 1
ATOM 2028 C CA . ILE B 1 85 ? -0.747 -23.766 -12.055 1 98 85 ILE B CA 1
ATOM 2029 C C . ILE B 1 85 ? -0.782 -24.359 -10.648 1 98 85 ILE B C 1
ATOM 2031 O O . ILE B 1 85 ? -0.378 -23.703 -9.68 1 98 85 ILE B O 1
ATOM 2035 N N . VAL B 1 86 ? -1.212 -25.484 -10.539 1 96.06 86 VAL B N 1
ATOM 2036 C CA . VAL B 1 86 ? -1.354 -26.125 -9.234 1 96.06 86 VAL B CA 1
ATOM 2037 C C . VAL B 1 86 ? 0.01 -26.234 -8.555 1 96.06 86 VAL B C 1
ATOM 2039 O O . VAL B 1 86 ? 1.008 -26.562 -9.203 1 96.06 86 VAL B O 1
ATOM 2042 N N . PRO B 1 87 ? 0.036 -25.938 -7.293 1 97.44 87 PRO B N 1
ATOM 2043 C CA . PRO B 1 87 ? 1.305 -26.047 -6.57 1 97.44 87 PRO B CA 1
ATOM 2044 C C . PRO B 1 87 ? 1.893 -27.453 -6.613 1 97.44 87 PRO B C 1
ATOM 2046 O O . PRO B 1 87 ? 1.148 -28.438 -6.652 1 97.44 87 PRO B O 1
ATOM 2049 N N . LYS B 1 88 ? 3.131 -27.531 -6.59 1 97.5 88 LYS B N 1
ATOM 2050 C CA . LYS B 1 88 ? 3.852 -28.797 -6.543 1 97.5 88 LYS B CA 1
ATOM 2051 C C . LYS B 1 88 ? 4.531 -29 -5.191 1 97.5 88 LYS B C 1
ATOM 2053 O O . LYS B 1 88 ? 4.531 -28.094 -4.352 1 97.5 88 LYS B O 1
ATOM 2058 N N . GLU B 1 89 ? 5.082 -30.25 -5.012 1 95.44 89 GLU B N 1
ATOM 2059 C CA . GLU B 1 89 ? 5.809 -30.531 -3.777 1 95.44 89 GLU B CA 1
ATOM 2060 C C . GLU B 1 89 ? 6.938 -29.531 -3.561 1 95.44 89 GLU B C 1
ATOM 2062 O O . GLU B 1 89 ? 7.703 -29.234 -4.484 1 95.44 89 GLU B O 1
ATOM 2067 N N . GLY B 1 90 ? 6.992 -28.953 -2.396 1 95.56 90 GLY B N 1
ATOM 2068 C CA . GLY B 1 90 ? 8.016 -27.969 -2.088 1 95.56 90 GLY B CA 1
ATOM 2069 C C . GLY B 1 90 ? 7.523 -26.531 -2.178 1 95.56 90 GLY B C 1
ATOM 2070 O O . GLY B 1 90 ? 8.125 -25.625 -1.605 1 95.56 90 GLY B O 1
ATOM 2071 N N . ASP B 1 91 ? 6.469 -26.328 -2.971 1 98 91 ASP B N 1
ATOM 2072 C CA . ASP B 1 91 ? 5.867 -25 -3.02 1 98 91 ASP B CA 1
ATOM 2073 C C . ASP B 1 91 ? 5.176 -24.656 -1.7 1 98 91 ASP B C 1
ATOM 2075 O O . ASP B 1 91 ? 4.824 -25.562 -0.931 1 98 91 ASP B O 1
ATOM 2079 N N . ILE B 1 92 ? 5.066 -23.422 -1.479 1 98.31 92 ILE B N 1
ATOM 2080 C CA . ILE B 1 92 ? 4.422 -22.953 -0.259 1 98.31 92 ILE B CA 1
ATOM 2081 C C . ILE B 1 92 ? 3.09 -22.297 -0.603 1 98.31 92 ILE B C 1
ATOM 2083 O O . ILE B 1 92 ? 2.996 -21.531 -1.575 1 98.31 92 ILE B O 1
ATOM 2087 N N . LEU B 1 93 ? 2.096 -22.578 0.099 1 98.38 93 LEU B N 1
ATOM 2088 C CA . LEU B 1 93 ? 0.783 -21.953 -0.04 1 98.38 93 LEU B CA 1
ATOM 2089 C C . LEU B 1 93 ? 0.434 -21.141 1.199 1 98.38 93 LEU B C 1
ATOM 2091 O O . LEU B 1 93 ? 0.481 -21.656 2.32 1 98.38 93 LEU B O 1
ATOM 2095 N N . ILE B 1 94 ? 0.111 -19.875 0.976 1 98.44 94 ILE B N 1
ATOM 2096 C CA . ILE B 1 94 ? -0.21 -18.969 2.064 1 98.44 94 ILE B CA 1
ATOM 2097 C C . ILE B 1 94 ? -1.593 -18.359 1.836 1 98.44 94 ILE B C 1
ATOM 2099 O O . ILE B 1 94 ? -1.937 -17.984 0.713 1 98.44 94 ILE B O 1
ATOM 2103 N N . GLU B 1 95 ? -2.436 -18.281 2.875 1 98.62 95 GLU B N 1
ATOM 2104 C CA . GLU B 1 95 ? -3.705 -17.562 2.859 1 98.62 95 GLU B CA 1
ATOM 2105 C C . GLU B 1 95 ? -3.564 -16.188 3.49 1 98.62 95 GLU B C 1
ATOM 2107 O O . GLU B 1 95 ? -3.062 -16.062 4.609 1 98.62 95 GLU B O 1
ATOM 2112 N N . LYS B 1 96 ? -3.949 -15.219 2.752 1 98.75 96 LYS B N 1
ATOM 2113 C CA . LYS B 1 96 ? -4 -13.859 3.287 1 98.75 96 LYS B CA 1
ATOM 2114 C C . LYS B 1 96 ? -5.43 -13.469 3.664 1 98.75 96 LYS B C 1
ATOM 2116 O O . LYS B 1 96 ? -6.387 -14.102 3.213 1 98.75 96 LYS B O 1
ATOM 2121 N N . LYS B 1 97 ? -5.551 -12.352 4.48 1 98.38 97 LYS B N 1
ATOM 2122 C CA . LYS B 1 97 ? -6.871 -11.977 4.98 1 98.38 97 LYS B CA 1
ATOM 2123 C C . LYS B 1 97 ? -7.281 -10.594 4.484 1 98.38 97 LYS B C 1
ATOM 2125 O O . LYS B 1 97 ? -8.414 -10.164 4.707 1 98.38 97 LYS B O 1
ATOM 2130 N N . ARG 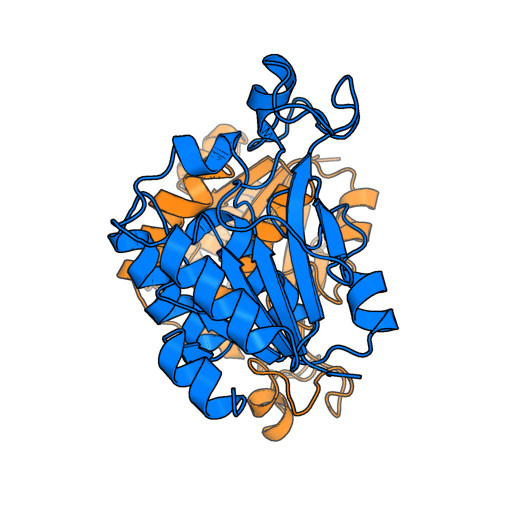B 1 98 ? -6.344 -9.922 3.793 1 97.88 98 ARG B N 1
ATOM 2131 C CA . ARG B 1 98 ? -6.621 -8.625 3.184 1 97.88 98 ARG B CA 1
ATOM 2132 C C . ARG B 1 98 ? -5.988 -8.523 1.798 1 97.88 98 ARG B C 1
ATOM 2134 O O . ARG B 1 98 ? -5.762 -9.539 1.14 1 97.88 98 ARG B O 1
ATOM 2141 N N . VAL B 1 99 ? -5.832 -7.324 1.26 1 98.31 99 VAL B N 1
ATOM 2142 C CA . VAL B 1 99 ? -5.387 -7.145 -0.119 1 98.31 99 VAL B CA 1
ATOM 2143 C C . VAL B 1 99 ? -3.896 -7.453 -0.228 1 98.31 99 VAL B C 1
ATOM 2145 O O . VAL B 1 99 ? -3.484 -8.281 -1.046 1 98.31 99 VAL B O 1
ATOM 2148 N N . SER B 1 100 ? -3.074 -6.875 0.652 1 98.81 100 SER B N 1
ATOM 2149 C CA . SER B 1 100 ? -1.645 -7.168 0.634 1 98.81 100 SER B CA 1
ATOM 2150 C C . SER B 1 100 ? -1.375 -8.625 0.989 1 98.81 100 SER B C 1
ATOM 2152 O O . SER B 1 100 ? -1.992 -9.172 1.906 1 98.81 100 SER B O 1
ATOM 2154 N N . ALA B 1 101 ? -0.396 -9.172 0.344 1 98.88 101 ALA B N 1
ATOM 2155 C CA . ALA B 1 101 ? -0.021 -10.555 0.609 1 98.88 101 ALA B CA 1
ATOM 2156 C C . ALA B 1 101 ? 0.502 -10.719 2.033 1 98.88 101 ALA B C 1
ATOM 2158 O O . ALA B 1 101 ? 0.533 -11.836 2.566 1 98.88 101 ALA B O 1
ATOM 2159 N N . PHE B 1 102 ? 0.874 -9.641 2.678 1 98.75 102 PHE B N 1
ATOM 2160 C CA . PHE B 1 102 ? 1.491 -9.688 3.998 1 98.75 102 PHE B CA 1
ATOM 2161 C C . PHE B 1 102 ? 0.429 -9.727 5.09 1 98.75 102 PHE B C 1
ATOM 2163 O O . PHE B 1 102 ? 0.703 -10.148 6.215 1 98.75 102 PHE B O 1
ATOM 2170 N N . THR B 1 103 ? -0.785 -9.273 4.828 1 98.19 103 THR B N 1
ATOM 2171 C CA . THR B 1 103 ? -1.726 -8.984 5.902 1 98.19 103 THR B CA 1
ATOM 2172 C C . THR B 1 103 ? -2.467 -10.25 6.332 1 98.19 103 THR B C 1
ATOM 2174 O O . THR B 1 103 ? -3.209 -10.836 5.539 1 98.19 103 THR B O 1
ATOM 2177 N N . GLY B 1 104 ? -2.256 -10.609 7.566 1 97.38 104 GLY B N 1
ATOM 2178 C CA . GLY B 1 104 ? -2.918 -11.773 8.133 1 97.38 104 GLY B CA 1
ATOM 2179 C C . GLY B 1 104 ? -2.477 -13.086 7.504 1 97.38 104 GLY B C 1
ATOM 2180 O O . GLY B 1 104 ? -3.285 -13.992 7.316 1 97.38 104 GLY B O 1
ATOM 2181 N N . SER B 1 105 ? -1.271 -13.266 7.027 1 97.88 105 SER B N 1
ATOM 2182 C CA . SER B 1 105 ? -0.889 -14.398 6.191 1 97.88 105 SER B CA 1
ATOM 2183 C C . SER B 1 105 ? 0.315 -15.133 6.77 1 97.88 105 SER B C 1
ATOM 2185 O O . SER B 1 105 ? 0.574 -16.281 6.418 1 97.88 105 SER B O 1
ATOM 2187 N N . GLY B 1 106 ? 1.21 -14.547 7.523 1 97.62 106 GLY B N 1
ATOM 2188 C CA . GLY B 1 106 ? 2.471 -15.109 7.988 1 97.62 106 GLY B CA 1
ATOM 2189 C C . GLY B 1 106 ? 3.572 -15.039 6.945 1 97.62 106 GLY B C 1
ATOM 2190 O O . GLY B 1 106 ? 4.66 -15.586 7.148 1 97.62 106 GLY B O 1
ATOM 2191 N N . LEU B 1 107 ? 3.336 -14.359 5.859 1 98.69 107 LEU B N 1
ATOM 2192 C CA . LEU B 1 107 ? 4.309 -14.273 4.773 1 98.69 107 LEU B CA 1
ATOM 2193 C C . LEU B 1 107 ? 5.637 -13.727 5.281 1 98.69 107 LEU B C 1
ATOM 2195 O O . LEU B 1 107 ? 6.703 -14.219 4.902 1 98.69 107 LEU B O 1
ATOM 2199 N N . ASP B 1 108 ? 5.586 -12.773 6.195 1 97.5 108 ASP B N 1
ATOM 2200 C CA . ASP B 1 108 ? 6.801 -12.172 6.734 1 97.5 108 ASP B CA 1
ATOM 2201 C C . ASP B 1 108 ? 7.691 -13.219 7.395 1 97.5 108 ASP B C 1
ATOM 2203 O O . ASP B 1 108 ? 8.906 -13.25 7.164 1 97.5 108 ASP B O 1
ATOM 2207 N N . LEU B 1 109 ? 7.066 -14.039 8.148 1 97.81 109 LEU B N 1
ATOM 2208 C CA . LEU B 1 109 ? 7.812 -15.062 8.875 1 97.81 109 LEU B CA 1
ATOM 2209 C C . LEU B 1 109 ? 8.422 -16.078 7.922 1 97.81 109 LEU B C 1
ATOM 2211 O O . LEU B 1 109 ? 9.57 -16.5 8.102 1 97.81 109 LEU B O 1
ATOM 2215 N N . VAL B 1 110 ? 7.625 -16.453 6.914 1 98.38 110 VAL B N 1
ATOM 2216 C CA . VAL B 1 110 ? 8.102 -17.406 5.926 1 98.38 110 VAL B CA 1
ATOM 2217 C C . VAL B 1 110 ? 9.312 -16.844 5.188 1 98.38 110 VAL B C 1
ATOM 2219 O O . VAL B 1 110 ? 10.336 -17.516 5.062 1 98.38 110 VAL B O 1
ATOM 2222 N N . LEU B 1 111 ? 9.234 -15.633 4.746 1 98.5 111 LEU B N 1
ATOM 2223 C CA . LEU B 1 111 ? 10.305 -15 3.994 1 98.5 111 LEU B CA 1
ATOM 2224 C C . LEU B 1 111 ? 11.555 -14.836 4.859 1 98.5 111 LEU B C 1
ATOM 2226 O O . LEU B 1 111 ? 12.672 -15.055 4.395 1 98.5 111 LEU B O 1
ATOM 2230 N N . MET B 1 112 ? 11.312 -14.453 6.113 1 97.38 112 MET B N 1
ATOM 2231 C CA . MET B 1 112 ? 12.43 -14.328 7.047 1 97.38 112 MET B CA 1
ATOM 2232 C C . MET B 1 112 ? 13.102 -15.672 7.277 1 97.38 112 MET B C 1
ATOM 2234 O O . MET B 1 112 ? 14.328 -15.773 7.242 1 97.38 112 MET B O 1
ATOM 2238 N N . GLY B 1 113 ? 12.297 -16.703 7.508 1 98 113 GLY B N 1
ATOM 2239 C CA . GLY B 1 113 ? 12.82 -18.031 7.73 1 98 113 GLY B CA 1
ATOM 2240 C C . GLY B 1 113 ? 13.617 -18.562 6.555 1 98 113 GLY B C 1
ATOM 2241 O O . GLY B 1 113 ? 14.617 -19.266 6.738 1 98 113 GLY B O 1
ATOM 2242 N N . LEU B 1 114 ? 13.234 -18.156 5.328 1 98.06 114 LEU B N 1
ATOM 2243 C CA . LEU B 1 114 ? 13.883 -18.609 4.102 1 98.06 114 LEU B CA 1
ATOM 2244 C C . LEU B 1 114 ? 15.07 -17.734 3.75 1 98.06 114 LEU B C 1
ATOM 2246 O O . LEU B 1 114 ? 15.828 -18.031 2.83 1 98.06 114 LEU B O 1
ATOM 2250 N N . GLY B 1 115 ? 15.188 -16.578 4.473 1 98.06 115 GLY B N 1
ATOM 2251 C CA . GLY B 1 115 ? 16.266 -15.641 4.184 1 98.06 115 GLY B CA 1
ATOM 2252 C C . GLY B 1 115 ? 16.094 -14.93 2.857 1 98.06 115 GLY B C 1
ATOM 2253 O O . GLY B 1 115 ? 17.078 -14.586 2.195 1 98.06 115 GLY B O 1
ATOM 2254 N N . VAL B 1 116 ? 14.859 -14.711 2.484 1 98.31 116 VAL B N 1
ATOM 2255 C CA . VAL B 1 116 ? 14.547 -14.109 1.193 1 98.31 116 VAL B CA 1
ATOM 2256 C C . VAL B 1 116 ? 14.891 -12.625 1.222 1 98.31 116 VAL B C 1
ATOM 2258 O O . VAL B 1 116 ? 14.594 -11.93 2.197 1 98.31 116 VAL B O 1
ATOM 2261 N N . GLU B 1 117 ? 15.492 -12.102 0.129 1 97.75 117 GLU B N 1
ATOM 2262 C CA . GLU B 1 117 ? 15.852 -10.695 -0.011 1 97.75 117 GLU B CA 1
ATOM 2263 C C . GLU B 1 117 ? 15.148 -10.062 -1.208 1 97.75 117 GLU B C 1
ATOM 2265 O O . GLU B 1 117 ? 14.977 -8.844 -1.262 1 97.75 117 GLU B O 1
ATOM 2270 N N . THR B 1 118 ? 14.773 -10.898 -2.23 1 98.31 118 THR B N 1
ATOM 2271 C CA . THR B 1 118 ? 14.156 -10.438 -3.467 1 98.31 118 THR B CA 1
ATOM 2272 C C . THR B 1 118 ? 12.789 -11.086 -3.668 1 98.31 118 THR B C 1
ATOM 2274 O O . THR B 1 118 ? 12.656 -12.305 -3.562 1 98.31 118 THR B O 1
ATOM 2277 N N . LEU B 1 119 ? 11.82 -10.25 -3.895 1 98.75 119 LEU B N 1
ATOM 2278 C CA . LEU B 1 119 ? 10.477 -10.727 -4.227 1 98.75 119 LEU B CA 1
ATOM 2279 C C . LEU B 1 119 ? 10.164 -10.484 -5.699 1 98.75 119 LEU B C 1
ATOM 2281 O O . LEU B 1 119 ? 10.312 -9.359 -6.191 1 98.75 119 LEU B O 1
ATOM 2285 N N . VAL B 1 120 ? 9.797 -11.523 -6.391 1 98.94 120 VAL B N 1
ATOM 2286 C CA . VAL B 1 120 ? 9.273 -11.461 -7.75 1 98.94 120 VAL B CA 1
ATOM 2287 C C . VAL B 1 120 ? 7.754 -11.633 -7.727 1 98.94 120 VAL B C 1
ATOM 2289 O O . VAL B 1 120 ? 7.246 -12.625 -7.203 1 98.94 120 VAL B O 1
ATOM 2292 N N . LEU B 1 121 ? 7.051 -10.656 -8.297 1 98.94 121 LEU B N 1
ATOM 2293 C CA . LEU B 1 121 ? 5.605 -10.625 -8.086 1 98.94 121 LEU B CA 1
ATOM 2294 C C . LEU B 1 121 ? 4.863 -10.859 -9.398 1 98.94 121 LEU B C 1
ATOM 2296 O O . LEU B 1 121 ? 5.18 -10.25 -10.414 1 98.94 121 LEU B O 1
ATOM 2300 N N . THR B 1 122 ? 3.975 -11.734 -9.375 1 98.88 122 THR B N 1
ATOM 2301 C CA . THR B 1 122 ? 2.885 -11.906 -10.32 1 98.88 122 THR B CA 1
ATOM 2302 C C . THR B 1 122 ? 1.538 -11.93 -9.602 1 98.88 122 THR B C 1
ATOM 2304 O O . THR B 1 122 ? 1.464 -12.281 -8.422 1 98.88 122 THR B O 1
ATOM 2307 N N . GLY B 1 123 ? 0.531 -11.523 -10.391 1 98.62 123 GLY B N 1
ATOM 2308 C CA . GLY B 1 123 ? -0.729 -11.617 -9.664 1 98.62 123 GLY B CA 1
ATOM 2309 C C . GLY B 1 123 ? -1.864 -10.875 -10.352 1 98.62 123 GLY B C 1
ATOM 2310 O O . GLY B 1 123 ? -1.635 -10.102 -11.281 1 98.62 123 GLY B O 1
ATOM 2311 N N . ILE B 1 124 ? -3.008 -11.141 -9.883 1 98.38 124 ILE B N 1
ATOM 2312 C CA . ILE B 1 124 ? -4.25 -10.492 -10.289 1 98.38 124 ILE B CA 1
ATOM 2313 C C . ILE B 1 124 ? -5.008 -10.016 -9.055 1 98.38 124 ILE B C 1
ATOM 2315 O O . ILE B 1 124 ? -5.289 -10.797 -8.141 1 98.38 124 ILE B O 1
ATOM 2319 N N . SER B 1 125 ? -5.352 -8.734 -9.039 1 98 125 SER B N 1
ATOM 2320 C CA . SER B 1 125 ? -5.156 -7.785 -10.125 1 98 125 SER B CA 1
ATOM 2321 C C . SER B 1 125 ? -3.947 -6.891 -9.867 1 98 125 SER B C 1
ATOM 2323 O O . SER B 1 125 ? -3.441 -6.828 -8.742 1 98 125 SER B O 1
ATOM 2325 N N . THR B 1 126 ? -3.486 -6.184 -10.859 1 98.69 126 THR B N 1
ATOM 2326 C CA . THR B 1 126 ? -2.373 -5.246 -10.766 1 98.69 126 THR B CA 1
ATOM 2327 C C . THR B 1 126 ? -2.674 -4.148 -9.75 1 98.69 126 THR B C 1
ATOM 2329 O O . THR B 1 126 ? -1.835 -3.83 -8.906 1 98.69 126 THR B O 1
ATOM 2332 N N . GLY B 1 127 ? -3.916 -3.639 -9.773 1 98.5 127 GLY B N 1
ATOM 2333 C CA . GLY B 1 127 ? -4.297 -2.549 -8.891 1 98.5 127 GLY B CA 1
ATOM 2334 C C . GLY B 1 127 ? -4.777 -3.02 -7.535 1 98.5 127 GLY B C 1
ATOM 2335 O O . GLY B 1 127 ? -5.199 -2.213 -6.703 1 98.5 127 GLY B O 1
ATOM 2336 N N . GLY B 1 128 ? -4.77 -4.336 -7.262 1 98.25 128 GLY B N 1
ATOM 2337 C CA . GLY B 1 128 ? -5.16 -4.949 -6.004 1 98.25 128 GLY B CA 1
ATOM 2338 C C . GLY B 1 128 ? -3.986 -5.535 -5.238 1 98.25 128 GLY B C 1
ATOM 2339 O O . GLY B 1 128 ? -3.168 -4.793 -4.688 1 98.25 128 GLY B O 1
ATOM 2340 N N . VAL B 1 129 ? -3.875 -6.82 -5.34 1 98.81 129 VAL B N 1
ATOM 2341 C CA . VAL B 1 129 ? -2.896 -7.523 -4.52 1 98.81 129 VAL B CA 1
ATOM 2342 C C . VAL B 1 129 ? -1.484 -7.121 -4.938 1 98.81 129 VAL B C 1
ATOM 2344 O O . VAL B 1 129 ? -0.588 -7.012 -4.094 1 98.81 129 VAL B O 1
ATOM 2347 N N . VAL B 1 130 ? -1.27 -6.883 -6.246 1 98.94 130 VAL B N 1
ATOM 2348 C CA . VAL B 1 130 ? 0.083 -6.57 -6.699 1 98.94 130 VAL B CA 1
ATOM 2349 C C . VAL B 1 130 ? 0.509 -5.207 -6.156 1 98.94 130 VAL B C 1
ATOM 2351 O O . VAL B 1 130 ? 1.561 -5.086 -5.523 1 98.94 130 VAL B O 1
ATOM 2354 N N . LEU B 1 131 ? -0.341 -4.25 -6.348 1 98.88 131 LEU B 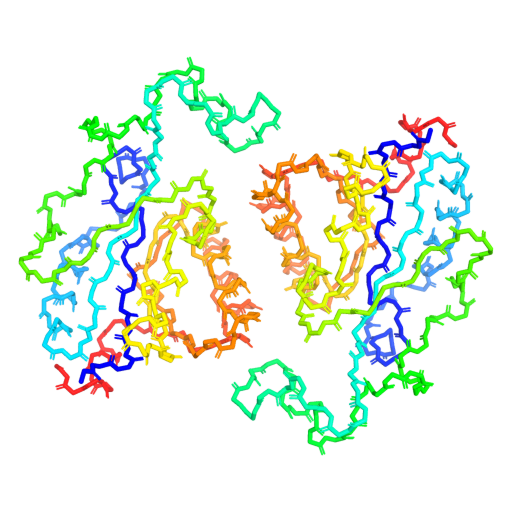N 1
ATOM 2355 C CA . LEU B 1 131 ? -0.052 -2.896 -5.883 1 98.88 131 LEU B CA 1
ATOM 2356 C C . LEU B 1 131 ? 0.175 -2.877 -4.375 1 98.88 131 LEU B C 1
ATOM 2358 O O . LEU B 1 131 ? 1.206 -2.393 -3.904 1 98.88 131 LEU B O 1
ATOM 2362 N N . SER B 1 132 ? -0.784 -3.416 -3.6 1 98.81 132 SER B N 1
ATOM 2363 C CA . SER B 1 132 ? -0.695 -3.367 -2.143 1 98.81 132 SER B CA 1
ATOM 2364 C C . SER B 1 132 ? 0.543 -4.102 -1.641 1 98.81 132 SER B C 1
ATOM 2366 O O . SER B 1 132 ? 1.202 -3.648 -0.703 1 98.81 132 SER B O 1
ATOM 2368 N N . THR B 1 133 ? 0.886 -5.18 -2.283 1 98.88 133 THR B N 1
ATOM 2369 C CA . THR B 1 133 ? 2.037 -5.977 -1.867 1 98.88 133 THR B CA 1
ATOM 2370 C C . THR B 1 133 ? 3.34 -5.273 -2.242 1 98.88 133 THR B C 1
ATOM 2372 O O . THR B 1 133 ? 4.301 -5.289 -1.472 1 98.88 133 THR B O 1
ATOM 2375 N N . VAL B 1 134 ? 3.387 -4.633 -3.412 1 98.75 134 VAL B N 1
ATOM 2376 C CA . VAL B 1 134 ? 4.57 -3.881 -3.818 1 98.75 134 VAL B CA 1
ATOM 2377 C C . VAL B 1 134 ? 4.84 -2.762 -2.816 1 98.75 134 VAL B C 1
ATOM 2379 O O . VAL B 1 134 ? 5.973 -2.596 -2.35 1 98.75 134 VAL B O 1
ATOM 2382 N N . CYS B 1 135 ? 3.785 -2.029 -2.439 1 98.38 135 CYS B N 1
ATOM 2383 C CA . CYS B 1 135 ? 3.947 -0.919 -1.509 1 98.38 135 CYS B CA 1
ATOM 2384 C C . CYS B 1 135 ? 4.496 -1.402 -0.172 1 98.38 135 CYS B C 1
ATOM 2386 O O . CYS B 1 135 ? 5.453 -0.83 0.354 1 98.38 135 CYS B O 1
ATOM 2388 N N . GLU B 1 136 ? 3.98 -2.463 0.317 1 98.12 136 GLU B N 1
ATOM 2389 C CA . GLU B 1 136 ? 4.387 -2.963 1.627 1 98.12 136 GLU B CA 1
ATOM 2390 C C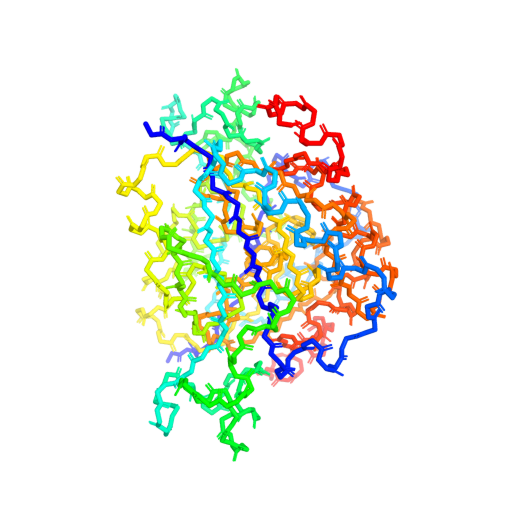 . GLU B 1 136 ? 5.762 -3.619 1.566 1 98.12 136 GLU B C 1
ATOM 2392 O O . GLU B 1 136 ? 6.578 -3.447 2.475 1 98.12 136 GLU B O 1
ATOM 2397 N N . ALA B 1 137 ? 6.039 -4.324 0.507 1 98.06 137 ALA B N 1
ATOM 2398 C CA . ALA B 1 137 ? 7.344 -4.961 0.332 1 98.06 137 ALA B CA 1
ATOM 2399 C C . ALA B 1 137 ? 8.453 -3.922 0.247 1 98.06 137 ALA B C 1
ATOM 2401 O O . ALA B 1 137 ? 9.539 -4.117 0.804 1 98.06 137 ALA B O 1
ATOM 2402 N N . ALA B 1 138 ? 8.18 -2.859 -0.503 1 97.19 138 ALA B N 1
ATOM 2403 C CA . ALA B 1 138 ? 9.164 -1.788 -0.617 1 97.19 138 ALA B CA 1
ATOM 2404 C C . ALA B 1 138 ? 9.492 -1.195 0.751 1 97.19 138 ALA B C 1
ATOM 2406 O O . ALA B 1 138 ? 10.664 -0.98 1.079 1 97.19 138 ALA B O 1
ATOM 2407 N N . ASP B 1 139 ? 8.516 -0.997 1.568 1 96.56 139 ASP B N 1
ATOM 2408 C CA . ASP B 1 139 ? 8.695 -0.435 2.902 1 96.56 139 ASP B CA 1
ATOM 2409 C C . ASP B 1 139 ? 9.383 -1.438 3.832 1 96.56 139 ASP B C 1
ATOM 2411 O O . ASP B 1 139 ? 9.898 -1.062 4.887 1 96.56 139 ASP B O 1
ATOM 2415 N N . LYS B 1 140 ? 9.398 -2.707 3.432 1 96.12 140 LYS B N 1
ATOM 2416 C CA . LYS B 1 140 ? 10.086 -3.738 4.207 1 96.12 140 LYS B CA 1
ATOM 2417 C C . LYS B 1 140 ? 11.484 -3.998 3.658 1 96.12 140 LYS B C 1
ATOM 2419 O O . LYS B 1 140 ? 12.172 -4.914 4.113 1 96.12 140 LYS B O 1
ATOM 2424 N N . ASP B 1 141 ? 11.906 -3.281 2.619 1 95.31 141 ASP B N 1
ATOM 2425 C CA . ASP B 1 141 ? 13.258 -3.213 2.082 1 95.31 141 ASP B CA 1
ATOM 2426 C C . ASP B 1 141 ? 13.578 -4.445 1.237 1 95.31 141 ASP B C 1
ATOM 2428 O O . ASP B 1 141 ? 14.742 -4.828 1.106 1 95.31 141 ASP B O 1
ATOM 2432 N N . PHE B 1 142 ? 12.531 -5.102 0.737 1 97.25 142 PHE B N 1
ATOM 2433 C CA . PHE B 1 142 ? 12.789 -6.133 -0.261 1 97.25 142 PHE B CA 1
ATOM 2434 C C . PHE B 1 142 ? 13.211 -5.508 -1.587 1 97.25 142 PHE B C 1
ATOM 2436 O O . PHE B 1 142 ? 12.734 -4.434 -1.955 1 97.25 142 PHE B O 1
ATOM 2443 N N . LYS B 1 143 ? 14.102 -6.23 -2.254 1 97.5 143 LYS B N 1
ATOM 2444 C CA . LYS B 1 143 ? 14.234 -5.973 -3.686 1 97.5 143 LYS B CA 1
ATOM 2445 C C . LYS B 1 143 ? 13.039 -6.531 -4.457 1 97.5 143 LYS B C 1
ATOM 2447 O O . LYS B 1 143 ? 12.578 -7.637 -4.176 1 97.5 143 LYS B O 1
ATOM 2452 N N . ILE B 1 144 ? 12.539 -5.75 -5.438 1 98.38 144 ILE B N 1
ATOM 2453 C CA . ILE B 1 144 ? 11.266 -6.117 -6.043 1 98.38 144 ILE B CA 1
ATOM 2454 C C . ILE B 1 144 ? 11.43 -6.25 -7.555 1 98.38 144 ILE B C 1
ATOM 2456 O O . ILE B 1 144 ? 12.094 -5.43 -8.188 1 98.38 144 ILE B O 1
ATOM 2460 N N . VAL B 1 145 ? 10.898 -7.297 -8.062 1 98.81 145 VAL B N 1
ATOM 2461 C CA . VAL B 1 145 ? 10.695 -7.469 -9.5 1 98.81 145 VAL B CA 1
ATOM 2462 C C . VAL B 1 145 ? 9.227 -7.75 -9.781 1 98.81 145 VAL B C 1
ATOM 2464 O O . VAL B 1 145 ? 8.625 -8.648 -9.18 1 98.81 145 VAL B O 1
ATOM 2467 N N . VAL B 1 146 ? 8.648 -6.945 -10.648 1 98.94 146 VAL B N 1
ATOM 2468 C CA . VAL B 1 146 ? 7.285 -7.211 -11.094 1 98.94 146 VAL B CA 1
ATOM 2469 C C . VAL B 1 146 ? 7.309 -7.762 -12.516 1 98.94 146 VAL B C 1
ATOM 2471 O O . VAL B 1 146 ? 7.891 -7.152 -13.422 1 98.94 146 VAL B O 1
ATOM 2474 N N . LEU B 1 147 ? 6.727 -8.938 -12.672 1 98.94 147 LEU B N 1
ATOM 2475 C CA . LEU B 1 147 ? 6.605 -9.5 -14.008 1 98.94 147 LEU B CA 1
ATOM 2476 C C . LEU B 1 147 ? 5.379 -8.938 -14.727 1 98.94 147 LEU B C 1
ATOM 2478 O O . LEU B 1 147 ? 4.277 -9.477 -14.586 1 98.94 147 LEU B O 1
ATOM 2482 N N . LYS B 1 148 ? 5.617 -7.945 -15.516 1 98.62 148 LYS B N 1
ATOM 2483 C CA . LYS B 1 148 ? 4.551 -7.105 -16.062 1 98.62 148 LYS B CA 1
ATOM 2484 C C . LYS B 1 148 ? 3.582 -7.926 -16.906 1 98.62 148 LYS B C 1
ATOM 2486 O O . LYS B 1 148 ? 2.387 -7.629 -16.953 1 98.62 148 LYS B O 1
ATOM 2491 N N . ASP B 1 149 ? 4.086 -8.969 -17.594 1 98.38 149 ASP B N 1
ATOM 2492 C CA . ASP B 1 149 ? 3.25 -9.727 -18.516 1 98.38 149 ASP B CA 1
ATOM 2493 C C . ASP B 1 149 ? 2.572 -10.898 -17.812 1 98.38 149 ASP B C 1
ATOM 2495 O O . ASP B 1 149 ? 1.831 -11.664 -18.438 1 98.38 149 ASP B O 1
ATOM 2499 N N . LEU B 1 150 ? 2.791 -11.023 -16.453 1 98.69 150 LEU B N 1
ATOM 2500 C CA . LEU B 1 150 ? 2.123 -12.055 -15.664 1 98.69 150 LEU B CA 1
ATOM 2501 C C . LEU B 1 150 ? 1.337 -11.422 -14.516 1 98.69 150 LEU B C 1
ATOM 2503 O O . LEU B 1 150 ? 1.086 -12.07 -13.5 1 98.69 150 LEU B O 1
ATOM 2507 N N . CYS B 1 151 ? 1.062 -10.172 -14.641 1 98.62 151 CYS B N 1
ATOM 2508 C CA . CYS B 1 151 ? 0.039 -9.43 -13.914 1 98.62 151 CYS B CA 1
ATOM 2509 C C . CYS B 1 151 ? -1.104 -9.023 -14.836 1 98.62 151 CYS B C 1
ATOM 2511 O O . CYS B 1 151 ? -0.915 -8.898 -16.047 1 98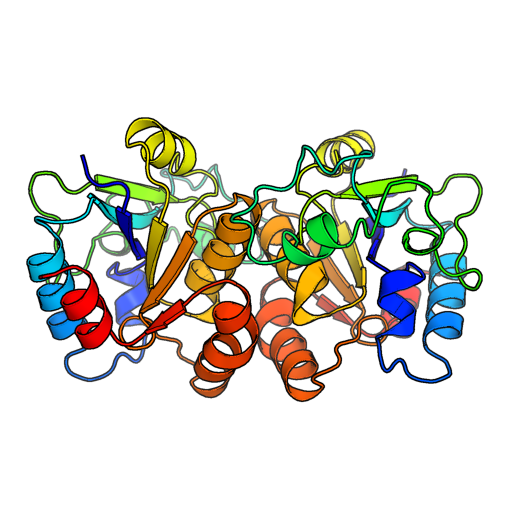.62 151 CYS B O 1
ATOM 2513 N N . ALA B 1 152 ? -2.201 -8.891 -14.25 1 98.19 152 ALA B N 1
ATOM 2514 C CA . ALA B 1 152 ? -3.346 -8.484 -15.055 1 98.19 152 ALA B CA 1
ATOM 2515 C C . ALA B 1 152 ? -4.32 -7.641 -14.234 1 98.19 152 ALA B C 1
ATOM 2517 O O . ALA B 1 152 ? -4.391 -7.773 -13.016 1 98.19 152 ALA B O 1
ATOM 2518 N N . ASP B 1 153 ? -5.016 -6.785 -14.914 1 98.12 153 ASP B N 1
ATOM 2519 C CA . ASP B 1 153 ? -6.09 -5.949 -14.391 1 98.12 153 ASP B CA 1
ATOM 2520 C C . ASP B 1 153 ? -7.207 -5.785 -15.422 1 98.12 153 ASP B C 1
ATOM 2522 O O . ASP B 1 153 ? -6.957 -5.828 -16.625 1 98.12 153 ASP B O 1
ATOM 2526 N N . ALA B 1 154 ? -8.438 -5.691 -14.93 1 97.25 154 ALA B N 1
ATOM 2527 C CA . ALA B 1 154 ? -9.547 -5.449 -15.852 1 97.25 154 ALA B CA 1
ATOM 2528 C C . ALA B 1 154 ? -9.406 -4.094 -16.531 1 97.25 154 ALA B C 1
ATOM 2530 O O . ALA B 1 154 ? -9.906 -3.895 -17.641 1 97.25 154 ALA B O 1
ATOM 2531 N N . ASP B 1 155 ? -8.766 -3.152 -15.883 1 97.44 155 ASP B N 1
ATOM 2532 C CA . ASP B 1 155 ? -8.508 -1.817 -16.406 1 97.44 155 ASP B CA 1
ATOM 2533 C C . ASP B 1 155 ? -7.086 -1.719 -16.969 1 97.44 155 ASP B C 1
ATOM 2535 O O . ASP B 1 155 ? -6.133 -1.509 -16.219 1 97.44 155 ASP B O 1
ATOM 2539 N N . GLU B 1 156 ? -6.938 -1.767 -18.281 1 96.56 156 GLU B N 1
ATOM 2540 C CA . GLU B 1 156 ? -5.633 -1.782 -18.938 1 96.56 156 GLU B CA 1
ATOM 2541 C C . GLU B 1 156 ? -4.871 -0.486 -18.688 1 96.56 156 GLU B C 1
ATOM 2543 O O . GLU B 1 156 ? -3.645 -0.496 -18.562 1 96.56 156 GLU B O 1
ATOM 2548 N N . ASN B 1 157 ? -5.605 0.613 -18.688 1 96.94 157 ASN B N 1
ATOM 2549 C CA . ASN B 1 157 ? -4.961 1.892 -18.406 1 96.94 157 ASN B CA 1
ATOM 2550 C C . ASN B 1 157 ? -4.391 1.934 -16.984 1 96.94 157 ASN B C 1
ATOM 2552 O O . ASN B 1 157 ? -3.279 2.418 -16.766 1 96.94 157 ASN B O 1
ATOM 2556 N N . LEU B 1 158 ? -5.137 1.431 -16.047 1 97.94 158 LEU B N 1
ATOM 2557 C CA . LEU B 1 158 ? -4.652 1.347 -14.68 1 97.94 158 LEU B CA 1
ATOM 2558 C C . LEU B 1 158 ? -3.422 0.447 -14.586 1 97.94 158 LEU B C 1
ATOM 2560 O O . LEU B 1 158 ? -2.426 0.81 -13.961 1 97.94 158 LEU B O 1
ATOM 2564 N N . HIS B 1 159 ? -3.508 -0.679 -15.273 1 98.31 159 HIS B N 1
ATOM 2565 C CA . HIS B 1 159 ? -2.396 -1.622 -15.32 1 98.31 159 HIS B CA 1
ATOM 2566 C C . HIS B 1 159 ? -1.114 -0.939 -15.781 1 98.31 159 HIS B C 1
ATOM 2568 O O . HIS B 1 159 ? -0.107 -0.955 -15.07 1 98.31 159 HIS B O 1
ATOM 2574 N N . ASN B 1 160 ? -1.192 -0.26 -16.828 1 98.19 160 ASN B N 1
ATOM 2575 C CA . ASN B 1 160 ? -0.016 0.372 -17.422 1 98.19 160 ASN B CA 1
ATOM 2576 C C . ASN B 1 160 ? 0.487 1.529 -16.562 1 98.19 160 ASN B C 1
ATOM 2578 O O . ASN B 1 160 ? 1.695 1.712 -16.406 1 98.19 160 ASN B O 1
ATOM 2582 N N . THR B 1 161 ? -0.41 2.289 -16.016 1 98.5 161 THR B N 1
ATOM 2583 C CA . THR B 1 161 ? -0.044 3.418 -15.164 1 98.5 161 THR B CA 1
ATOM 2584 C C . THR B 1 161 ? 0.719 2.943 -13.93 1 98.5 161 THR B C 1
ATOM 2586 O O . THR B 1 161 ? 1.736 3.533 -13.562 1 98.5 161 THR B O 1
ATOM 2589 N N . LEU B 1 162 ? 0.281 1.875 -13.32 1 98.75 162 LEU B N 1
ATOM 2590 C CA . LEU B 1 162 ? 0.938 1.361 -12.125 1 98.75 162 LEU B CA 1
ATOM 2591 C C . LEU B 1 162 ? 2.318 0.803 -12.461 1 98.75 162 LEU B C 1
ATOM 2593 O O . LEU B 1 162 ? 3.283 1.044 -11.734 1 98.75 162 LEU B O 1
ATOM 2597 N N . LEU B 1 163 ? 2.402 0.1 -13.578 1 98.75 163 LEU B N 1
ATOM 2598 C CA . LEU B 1 163 ? 3.688 -0.446 -13.992 1 98.75 163 LEU B CA 1
ATOM 2599 C C . LEU B 1 163 ? 4.699 0.669 -14.234 1 98.75 163 LEU B C 1
ATOM 2601 O O . LEU B 1 163 ? 5.824 0.612 -13.719 1 98.75 163 LEU B O 1
ATOM 2605 N N . ASP B 1 164 ? 4.238 1.705 -14.867 1 98.06 164 ASP B N 1
ATOM 2606 C CA . ASP B 1 164 ? 5.148 2.727 -15.383 1 98.06 164 ASP B CA 1
ATOM 2607 C C . ASP B 1 164 ? 5.469 3.764 -14.305 1 98.06 164 ASP B C 1
ATOM 2609 O O . ASP B 1 164 ? 6.578 4.305 -14.273 1 98.06 164 ASP B O 1
ATOM 2613 N N . ASN B 1 165 ? 4.543 3.98 -13.367 1 98.25 165 ASN B N 1
ATOM 2614 C CA . ASN B 1 165 ? 4.68 5.184 -12.555 1 98.25 165 ASN B CA 1
ATOM 2615 C C . ASN B 1 165 ? 4.777 4.852 -11.07 1 98.25 165 ASN B C 1
ATOM 2617 O O . ASN B 1 165 ? 5.16 5.699 -10.258 1 98.25 165 ASN B O 1
ATOM 2621 N N . ILE B 1 166 ? 4.445 3.627 -10.734 1 98.56 166 ILE B N 1
ATOM 2622 C CA . ILE B 1 166 ? 4.52 3.244 -9.328 1 98.56 166 ILE B CA 1
ATOM 2623 C C . ILE B 1 166 ? 5.551 2.131 -9.156 1 98.56 166 ILE B C 1
ATOM 2625 O O . ILE B 1 166 ? 6.516 2.283 -8.398 1 98.56 166 ILE B O 1
ATOM 2629 N N . PHE B 1 167 ? 5.422 1.076 -9.906 1 98.69 167 PHE B N 1
ATOM 2630 C CA . PHE B 1 167 ? 6.262 -0.1 -9.703 1 98.69 167 PHE B CA 1
ATOM 2631 C C . PHE B 1 167 ? 7.684 0.163 -10.18 1 98.69 167 PHE B C 1
ATOM 2633 O O . PHE B 1 167 ? 8.648 -0.264 -9.539 1 98.69 167 PHE B O 1
ATOM 2640 N N . SER B 1 168 ? 7.816 0.912 -11.266 1 97.88 168 SER B N 1
ATOM 2641 C CA . SER B 1 168 ? 9.125 1.18 -11.852 1 97.88 168 SER B CA 1
ATOM 2642 C C . SER B 1 168 ? 9.984 2.021 -10.914 1 97.88 168 SER B C 1
ATOM 2644 O O . SER B 1 168 ? 11.211 2.039 -11.039 1 97.88 168 SER B O 1
ATOM 2646 N N . LYS B 1 169 ? 9.375 2.697 -9.953 1 95.56 169 LYS B N 1
ATOM 2647 C CA . LYS B 1 169 ? 10.102 3.533 -9.008 1 95.56 169 LYS B CA 1
ATOM 2648 C C . LYS B 1 169 ? 10.469 2.75 -7.746 1 95.56 169 LYS B C 1
ATOM 2650 O O . LYS B 1 169 ? 11.258 3.219 -6.922 1 95.56 169 LYS B O 1
ATOM 2655 N N . ARG B 1 170 ? 9.945 1.565 -7.605 1 96 170 ARG B N 1
ATOM 2656 C CA . ARG B 1 170 ? 10.117 0.8 -6.375 1 96 170 ARG B CA 1
ATOM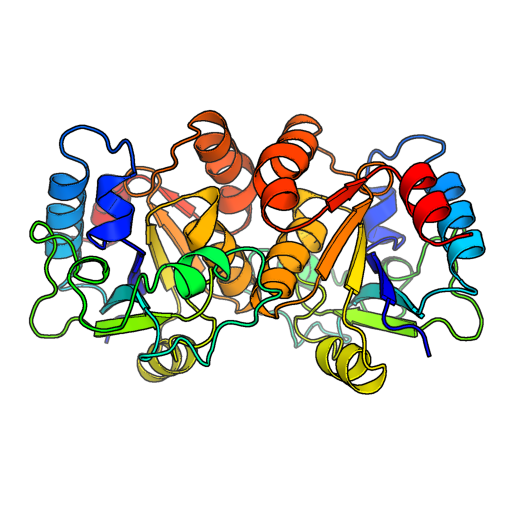 2657 C C . ARG B 1 170 ? 10.891 -0.488 -6.633 1 96 170 ARG B C 1
ATOM 2659 O O . ARG B 1 170 ? 11.297 -1.173 -5.688 1 96 170 ARG B O 1
ATOM 2666 N N . GLY B 1 171 ? 11.094 -0.816 -7.906 1 96.94 171 GLY B N 1
ATOM 2667 C CA . GLY B 1 171 ? 11.789 -2.023 -8.32 1 96.94 171 GLY B CA 1
ATOM 2668 C C . GLY B 1 171 ? 11.883 -2.17 -9.828 1 96.94 171 GLY B C 1
ATOM 2669 O O . GLY B 1 171 ? 11.641 -1.215 -10.562 1 96.94 171 GLY B O 1
ATOM 2670 N N . ASP B 1 172 ? 12.227 -3.41 -10.281 1 97.94 172 ASP B N 1
ATOM 2671 C CA . ASP B 1 172 ? 12.312 -3.717 -11.711 1 97.94 172 ASP B CA 1
ATOM 2672 C C . ASP B 1 172 ? 10.969 -4.191 -12.25 1 97.94 172 ASP B C 1
ATOM 2674 O O . ASP B 1 172 ? 10.242 -4.922 -11.57 1 97.94 172 ASP B O 1
ATOM 2678 N N . VAL B 1 173 ? 10.641 -3.709 -13.359 1 98.75 173 VAL B N 1
ATOM 2679 C CA . VAL B 1 173 ? 9.492 -4.195 -14.117 1 98.75 173 VAL B CA 1
ATOM 2680 C C . VAL B 1 173 ? 9.969 -4.871 -15.398 1 98.75 173 VAL B C 1
ATOM 2682 O O . VAL B 1 173 ? 10.516 -4.219 -16.297 1 98.75 173 VAL B O 1
ATOM 2685 N N . LEU B 1 174 ? 9.734 -6.184 -15.43 1 98.25 174 LEU B N 1
ATOM 2686 C CA . LEU B 1 174 ? 10.305 -6.988 -16.516 1 98.25 174 LEU B CA 1
ATOM 2687 C C . LEU B 1 174 ? 9.258 -7.938 -17.094 1 98.25 174 LEU B C 1
ATOM 2689 O O . LEU B 1 174 ? 8.281 -8.273 -16.406 1 98.25 174 LEU B O 1
ATOM 2693 N N . GLY B 1 175 ? 9.562 -8.359 -18.375 1 98.5 175 GLY B N 1
ATOM 2694 C CA . GLY B 1 175 ? 8.859 -9.531 -18.859 1 98.5 175 GLY B CA 1
ATOM 2695 C C . GLY B 1 175 ? 9.367 -10.828 -18.266 1 98.5 175 GLY B C 1
ATOM 2696 O O . GLY B 1 175 ? 10.547 -10.938 -17.906 1 98.5 175 GLY B O 1
ATOM 2697 N N . ALA B 1 176 ? 8.516 -11.812 -18.234 1 98.62 176 ALA B N 1
ATOM 2698 C CA . ALA B 1 176 ? 8.867 -13.102 -17.641 1 98.62 176 ALA B CA 1
ATOM 2699 C C . ALA B 1 176 ? 10.086 -13.703 -18.328 1 98.62 176 ALA B C 1
ATOM 2701 O O . ALA B 1 176 ? 10.984 -14.234 -17.656 1 98.62 176 ALA B O 1
ATOM 2702 N N . GLU B 1 177 ? 10.164 -13.625 -19.594 1 98.38 177 GLU B N 1
ATOM 2703 C CA . GLU B 1 177 ? 11.273 -14.211 -20.344 1 98.38 177 GLU B CA 1
ATOM 2704 C C . GLU B 1 177 ? 12.594 -13.539 -19.984 1 98.38 177 GLU B C 1
ATOM 2706 O O . GLU B 1 177 ? 13.594 -14.219 -19.75 1 98.38 177 GLU B O 1
ATOM 2711 N N . GLU B 1 178 ? 12.586 -12.273 -19.984 1 98.62 178 GLU B N 1
ATOM 2712 C CA . GLU B 1 178 ? 13.789 -11.531 -19.594 1 98.62 178 GLU B CA 1
ATOM 2713 C C . GLU B 1 178 ? 14.219 -11.891 -18.172 1 98.62 178 GLU B C 1
ATOM 2715 O O . GLU B 1 178 ? 15.406 -12.055 -17.906 1 98.62 178 GLU B O 1
ATOM 2720 N N . TRP B 1 179 ? 13.312 -11.992 -17.281 1 98.75 179 TRP B N 1
ATOM 2721 C CA . TRP B 1 179 ? 13.617 -12.328 -15.891 1 98.75 179 TRP B CA 1
ATOM 2722 C C . TRP B 1 179 ? 14.242 -13.719 -15.797 1 98.75 179 TRP B C 1
ATOM 2724 O O . TRP B 1 179 ? 15.227 -13.914 -15.078 1 98.75 179 TRP B O 1
ATOM 2734 N N . LEU B 1 180 ? 13.641 -14.703 -16.5 1 98.69 180 LEU B N 1
ATOM 2735 C CA . LEU B 1 180 ? 14.172 -16.062 -16.5 1 98.69 180 LEU B CA 1
ATOM 2736 C C . LEU B 1 180 ? 15.602 -16.078 -17.031 1 98.69 180 LEU B C 1
ATOM 2738 O O . LEU B 1 180 ? 16.453 -16.812 -16.5 1 98.69 180 LEU B O 1
ATOM 2742 N N . GLN B 1 181 ? 15.836 -15.273 -18.016 1 98.31 181 GLN B N 1
ATOM 2743 C CA . GLN B 1 181 ? 17.188 -15.172 -18.547 1 98.31 181 GLN B CA 1
ATOM 2744 C C . GLN B 1 181 ? 18.156 -14.648 -17.5 1 98.31 181 GLN B C 1
ATOM 2746 O O . GLN B 1 181 ? 19.25 -15.203 -17.312 1 98.31 181 GLN B O 1
ATOM 2751 N N . ARG B 1 182 ? 17.766 -13.664 -16.734 1 97.31 182 ARG B N 1
ATOM 2752 C CA . ARG B 1 182 ? 18.594 -13.086 -15.688 1 97.31 182 ARG B CA 1
ATOM 2753 C C . ARG B 1 182 ? 18.812 -14.078 -14.555 1 97.31 182 ARG B C 1
ATOM 2755 O O . ARG B 1 182 ? 19.859 -14.07 -13.914 1 97.31 182 ARG B O 1
ATOM 2762 N N . LEU B 1 183 ? 17.844 -14.953 -14.336 1 96.38 183 LEU B N 1
ATOM 2763 C CA . LEU B 1 183 ? 17.891 -15.961 -13.289 1 96.38 183 LEU B CA 1
ATOM 2764 C C . LEU B 1 183 ? 18.797 -17.109 -13.68 1 96.38 183 LEU B C 1
ATOM 2766 O O . LEU B 1 183 ? 19.266 -17.859 -12.82 1 96.38 183 LEU B O 1
ATOM 2770 N N . GLY B 1 184 ? 19.047 -17.234 -15 1 95.44 184 GLY B N 1
ATOM 2771 C CA . GLY B 1 184 ? 19.766 -18.391 -15.508 1 95.44 184 GLY B CA 1
ATOM 2772 C C . GLY B 1 184 ? 18.891 -19.625 -15.664 1 95.44 184 GLY B C 1
ATOM 2773 O O . GLY B 1 184 ? 19.359 -20.75 -15.508 1 95.44 184 GLY B O 1
ATOM 2774 N N . ALA B 1 185 ? 17.703 -19.375 -15.875 1 92.62 185 ALA B N 1
ATOM 2775 C CA . ALA B 1 185 ? 16.719 -20.453 -15.992 1 92.62 185 ALA B CA 1
ATOM 2776 C C . ALA B 1 185 ? 16.234 -20.594 -17.422 1 92.62 185 ALA B C 1
ATOM 2778 O O . ALA B 1 185 ? 16.266 -19.641 -18.203 1 92.62 185 ALA B O 1
#